Protein AF-A0A966W2H1-F1 (afdb_monomer)

Foldseek 3Di:
DDDQPDLEAEADDEAEDAQPDDFDKDWDWDPQDLLGTYIYIYYYAYVVGDDDDDDDDDPDCVSSVQSVVCSVCVVVVRDDPDGRDDDDDDDDDCPDDDDDDDPVVVCVVCVVLVQVVCCCPVPVVVCCVVVVVVVCVVCVVVVNQQVDKDKFFDDFDFQLDQDPSRGTDGARAATDIDIGGLQWDDPDDDFDAPPRRNHTPDDDQDPLQVQCQRCVSNVHRQQDWDQDPVRDIDGNGDDYHHDPNTHD

Sequence (248 aa):
QAVPPSVVGIEGAVGTTAEDKVENVQLEMLPLRDGKLTAKVGGGIPMGGLPLTIWRRAADPSWLAGHALADVCRQFGIEVHGKVRRGHPVPLDLLAFHRSEPLGKLLHALGKHSDNFNALKSRNLPTLDAGLAGLFAALAAKGLLETTCVFVTGEFGRTPKVNARGGRDHYPRAMFCLLGGGGVQGGQVVGESDAKGEGPKDKAITPDDVAATFYRALGIDSRKEYQTRTGRPIMIVRNGTPLKELVA

pLDDT: mean 85.58, std 10.94, range [31.08, 97.5]

Secondary structure (DSSP, 8-state):
-PPP--SEEEEE-PEEE-TTSPP--EEEEEEEETTEEEEEEE-EEETTPPPP------S-HHHHHHHHHHHHHHHTT----S----------------PPPPHHHHHHHHHHHT-HHHHIIIIIHHHHHHHHHHHHHHHHHTT-GGG--EEE--S-EE-SSPPTTSS--EETTS---EEEBTTB--S-----B-TTSSSBSSSPPPHHHHHHHHHHHTT--TT-EE--TTS--EESSSS----TTT--

Radius of gyration: 25.65 Å; Cα contacts (8 Å, |Δi|>4): 316; chains: 1; bounding box: 57×46×78 Å

Solvent-accessible surface area (backbone atoms only — not comparable to full-atom values): 15250 Å² total; per-residue (Å²): 130,85,77,71,94,57,66,50,45,76,44,79,54,69,45,80,38,60,64,93,50,76,72,52,69,42,79,45,75,49,78,72,52,90,64,42,40,32,38,38,36,29,48,27,40,21,58,92,54,78,89,84,84,85,87,76,84,63,94,59,58,70,39,48,53,50,48,42,50,54,52,51,36,46,76,72,72,41,86,78,86,78,80,79,72,93,81,75,97,66,98,70,86,85,87,78,86,83,80,77,80,58,65,82,62,48,50,56,60,41,66,76,61,60,45,52,67,56,49,38,67,78,47,51,47,58,50,49,54,53,50,51,52,48,50,54,52,51,28,51,78,68,69,40,27,64,77,38,68,48,77,49,72,74,94,61,19,53,42,70,59,70,46,99,77,68,45,56,51,89,24,82,62,34,71,77,70,48,70,31,36,15,64,36,58,59,98,73,81,85,81,56,56,31,99,72,46,68,28,49,59,66,85,70,83,47,73,37,20,53,48,21,32,53,29,49,50,70,75,41,71,32,76,47,68,42,83,41,97,84,74,56,71,44,55,75,32,86,87,40,55,57,48,69,85,37,45,132

Structure (mmCIF, N/CA/C/O backbone):
data_AF-A0A966W2H1-F1
#
_entry.id   AF-A0A966W2H1-F1
#
loop_
_atom_site.group_PDB
_atom_site.id
_atom_site.type_symbol
_atom_site.label_atom_id
_atom_site.label_alt_id
_atom_site.label_comp_id
_atom_site.label_asym_id
_atom_site.label_entity_id
_atom_site.label_seq_id
_atom_site.pdbx_PDB_ins_code
_atom_site.Cartn_x
_atom_site.Cartn_y
_atom_site.Cartn_z
_atom_site.occupancy
_atom_site.B_iso_or_equiv
_atom_site.auth_seq_id
_atom_site.auth_comp_id
_atom_site.auth_asym_id
_atom_site.auth_atom_id
_atom_site.pdbx_PDB_model_num
ATOM 1 N N . GLN A 1 1 ? 25.815 0.812 -32.375 1.00 32.78 1 GLN A N 1
ATOM 2 C CA . GLN A 1 1 ? 25.195 -0.515 -32.165 1.00 32.78 1 GLN A CA 1
ATOM 3 C C . GLN A 1 1 ? 23.689 -0.327 -32.153 1.00 32.78 1 GLN A C 1
ATOM 5 O O . GLN A 1 1 ? 23.238 0.646 -31.561 1.00 32.78 1 GLN A O 1
ATOM 10 N N . ALA A 1 2 ? 22.932 -1.179 -32.847 1.00 31.08 2 ALA A N 1
ATOM 11 C CA . ALA A 1 2 ? 21.474 -1.124 -32.804 1.00 31.08 2 ALA A CA 1
ATOM 12 C C . ALA A 1 2 ? 21.007 -1.376 -31.363 1.00 31.08 2 ALA A C 1
ATOM 14 O O . ALA A 1 2 ? 21.438 -2.345 -30.737 1.00 31.08 2 ALA A O 1
ATOM 15 N N . VAL A 1 3 ? 20.181 -0.476 -30.830 1.00 34.84 3 VAL A N 1
ATOM 16 C CA . VAL A 1 3 ? 19.545 -0.655 -29.521 1.00 34.84 3 VAL A CA 1
ATOM 17 C C . VAL A 1 3 ? 18.677 -1.917 -29.619 1.00 34.84 3 VAL A C 1
ATOM 19 O O . VAL A 1 3 ? 17.880 -2.001 -30.558 1.00 34.84 3 VAL A O 1
ATOM 22 N N . PRO A 1 4 ? 18.835 -2.916 -28.729 1.00 40.25 4 PRO A N 1
ATOM 23 C CA . PRO A 1 4 ? 17.975 -4.094 -28.740 1.00 40.25 4 PRO A CA 1
ATOM 24 C C . PRO A 1 4 ? 16.505 -3.659 -28.658 1.00 40.25 4 PRO A C 1
ATOM 26 O O . PRO A 1 4 ? 16.232 -2.642 -28.014 1.00 40.25 4 PRO A O 1
ATOM 29 N N . PRO A 1 5 ? 15.554 -4.400 -29.256 1.00 48.19 5 PRO A N 1
ATOM 30 C CA . PRO A 1 5 ? 14.136 -4.110 -29.090 1.00 48.19 5 PRO A CA 1
ATOM 31 C C . PRO A 1 5 ? 13.818 -4.039 -27.593 1.00 48.19 5 PRO A C 1
ATOM 33 O O . PRO A 1 5 ? 13.924 -5.032 -26.872 1.00 48.19 5 PRO A O 1
ATOM 36 N N . SER A 1 6 ? 13.538 -2.832 -27.106 1.00 59.88 6 SER A N 1
ATOM 37 C CA . SER A 1 6 ? 13.293 -2.581 -25.698 1.00 59.88 6 SER A CA 1
ATOM 38 C C . SER A 1 6 ? 11.796 -2.628 -25.436 1.00 59.88 6 SER A C 1
ATOM 40 O O . SER A 1 6 ? 10.998 -1.967 -26.103 1.00 59.88 6 SER A O 1
ATOM 42 N N . VAL A 1 7 ? 11.421 -3.345 -24.376 1.00 67.50 7 VAL A N 1
ATOM 43 C CA . VAL A 1 7 ? 10.038 -3.410 -23.870 1.00 67.50 7 VAL A CA 1
ATOM 44 C C . VAL A 1 7 ? 9.519 -2.019 -23.442 1.00 67.50 7 VAL A C 1
ATOM 46 O O . VAL A 1 7 ? 8.325 -1.814 -23.230 1.00 67.50 7 VAL A O 1
ATOM 49 N N . VAL A 1 8 ? 10.427 -1.044 -23.338 1.00 76.25 8 VAL A N 1
ATOM 50 C CA . VAL A 1 8 ? 10.165 0.367 -23.057 1.00 76.25 8 VAL A CA 1
ATOM 51 C C . VAL A 1 8 ? 10.549 1.198 -24.282 1.00 76.25 8 VAL A C 1
ATOM 53 O O . VAL A 1 8 ? 11.696 1.153 -24.714 1.00 76.25 8 VAL A O 1
ATOM 56 N N . GLY A 1 9 ? 9.617 1.963 -24.850 1.00 79.00 9 GLY A N 1
ATOM 57 C CA . GLY A 1 9 ? 9.935 2.983 -25.849 1.00 79.00 9 GLY A CA 1
ATOM 58 C C . GLY A 1 9 ? 10.765 4.108 -25.234 1.00 79.00 9 GLY A C 1
ATOM 59 O O . GLY A 1 9 ? 10.552 4.464 -24.078 1.00 79.00 9 GLY A O 1
ATOM 60 N N . ILE A 1 10 ? 11.700 4.673 -25.991 1.00 84.69 10 ILE A N 1
ATOM 61 C CA . ILE A 1 10 ? 12.512 5.809 -25.544 1.00 84.69 10 ILE A CA 1
ATOM 62 C C . ILE A 1 10 ? 12.176 7.012 -26.423 1.00 84.69 10 ILE A C 1
ATOM 64 O O . ILE A 1 10 ? 12.242 6.917 -27.647 1.00 84.69 10 ILE A O 1
ATOM 68 N N . GLU A 1 11 ? 11.815 8.127 -25.795 1.00 88.94 11 GLU A N 1
ATOM 69 C CA . GLU A 1 11 ? 11.633 9.425 -26.446 1.00 88.94 11 GLU A CA 1
ATOM 70 C C . GLU A 1 11 ? 12.721 10.392 -25.972 1.00 88.94 11 GLU A C 1
ATOM 72 O O . GLU A 1 11 ? 12.899 10.593 -24.773 1.00 88.94 11 GLU A O 1
ATOM 77 N N . GLY A 1 12 ? 13.437 11.020 -26.903 1.00 90.56 12 GLY A N 1
ATOM 78 C CA . GLY A 1 12 ? 14.559 11.906 -26.584 1.00 90.56 12 GLY A CA 1
ATOM 79 C C . GLY A 1 12 ? 15.894 11.171 -26.450 1.00 90.56 12 GLY A C 1
ATOM 80 O O . GLY A 1 12 ? 16.038 10.023 -26.870 1.00 90.56 12 GLY A O 1
ATOM 81 N N . ALA A 1 13 ? 16.895 11.866 -25.914 1.00 90.00 13 ALA A N 1
ATOM 82 C CA . ALA A 1 13 ? 18.253 11.355 -25.782 1.00 90.00 13 ALA A CA 1
ATOM 83 C C . ALA A 1 13 ? 18.975 12.015 -24.603 1.00 90.00 13 ALA A C 1
ATOM 85 O O . ALA A 1 13 ? 18.714 13.170 -24.269 1.00 90.00 13 ALA A O 1
ATOM 86 N N . VAL A 1 14 ? 19.915 11.280 -24.012 1.00 88.88 14 VAL A N 1
ATOM 87 C CA . VAL A 1 14 ? 20.884 11.814 -23.051 1.00 88.88 14 VAL A CA 1
ATOM 88 C C . VAL A 1 14 ? 22.202 12.018 -23.788 1.00 88.88 14 VAL A C 1
ATOM 90 O O . VAL A 1 14 ? 22.710 11.084 -24.407 1.00 88.88 14 VAL A O 1
ATOM 93 N N . GLY A 1 15 ? 22.726 13.241 -23.757 1.00 89.94 15 GLY A N 1
ATOM 94 C CA . GLY A 1 15 ? 23.985 13.590 -24.414 1.00 89.94 15 GLY A CA 1
ATOM 95 C C . GLY A 1 15 ? 25.204 13.414 -23.510 1.00 89.94 15 GLY A C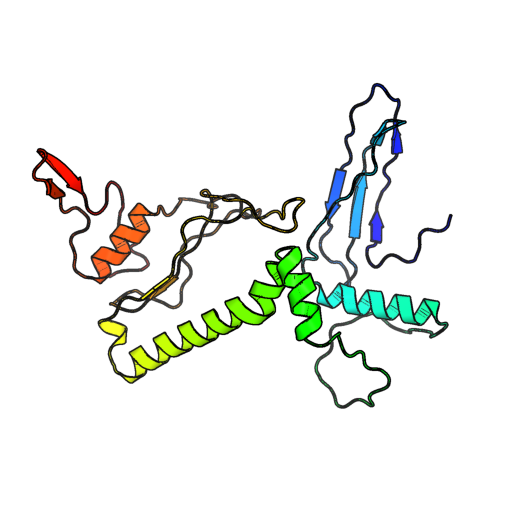 1
ATOM 96 O O . GLY A 1 15 ? 25.088 13.334 -22.289 1.00 89.94 15 GLY A O 1
ATOM 97 N N . THR A 1 16 ? 26.393 13.415 -24.106 1.00 91.94 16 THR A N 1
ATOM 98 C CA . THR A 1 16 ? 27.646 13.572 -23.358 1.00 91.94 16 THR A CA 1
ATOM 99 C C . THR A 1 16 ? 27.990 15.057 -23.258 1.00 91.94 16 THR A C 1
ATOM 101 O O . THR A 1 16 ? 27.961 15.761 -24.267 1.00 91.94 16 THR A O 1
ATOM 104 N N . THR A 1 17 ? 28.303 15.548 -22.060 1.00 91.88 17 THR A N 1
ATOM 105 C CA . THR A 1 17 ? 28.699 16.947 -21.814 1.00 91.88 17 THR A CA 1
ATOM 106 C C . THR A 1 17 ? 30.175 17.057 -21.439 1.00 91.88 17 THR A C 1
ATOM 108 O O . THR A 1 17 ? 30.829 16.054 -21.159 1.00 91.88 17 THR A O 1
ATOM 111 N N . ALA A 1 18 ? 30.708 18.282 -21.419 1.00 90.81 18 ALA A N 1
ATOM 112 C CA . A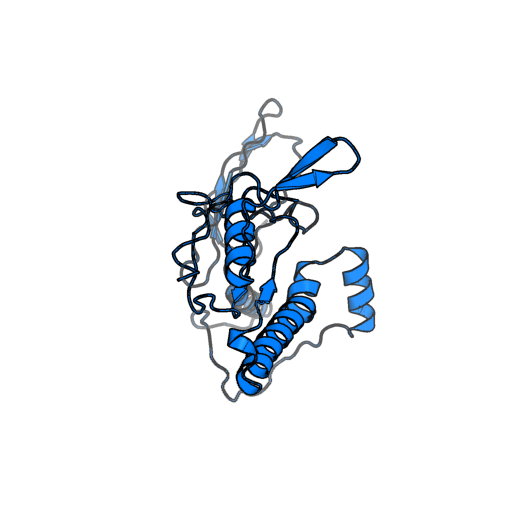LA A 1 18 ? 32.063 18.544 -20.939 1.00 90.81 18 ALA A CA 1
ATOM 113 C C . ALA A 1 18 ? 32.243 18.100 -19.473 1.00 90.81 18 ALA A C 1
ATOM 115 O O . ALA A 1 18 ? 31.275 18.044 -18.712 1.00 90.81 18 ALA A O 1
ATOM 116 N N . GLU A 1 19 ? 33.477 17.754 -19.107 1.00 89.12 19 GLU A N 1
ATOM 117 C CA . GLU A 1 19 ? 33.847 17.169 -17.808 1.00 89.12 19 GLU A CA 1
ATOM 118 C C . GLU A 1 19 ? 33.567 18.105 -16.617 1.00 89.12 19 GLU A C 1
ATOM 120 O O . GLU A 1 19 ? 33.258 17.645 -15.524 1.00 89.12 19 GLU A O 1
ATOM 125 N N . ASP A 1 20 ? 33.587 19.422 -16.840 1.00 89.69 20 ASP A N 1
ATOM 126 C CA . ASP A 1 20 ? 33.292 20.459 -15.842 1.00 89.69 20 ASP A CA 1
ATOM 127 C C . ASP A 1 20 ? 31.786 20.663 -15.583 1.00 89.69 20 ASP A C 1
ATOM 129 O O . ASP A 1 20 ? 31.396 21.421 -14.690 1.00 89.69 20 ASP A O 1
ATOM 133 N N . LYS A 1 21 ? 30.914 20.023 -16.373 1.00 88.88 21 LYS A N 1
ATOM 134 C CA . LYS A 1 21 ? 29.459 20.127 -16.214 1.00 88.88 21 LYS A CA 1
ATOM 135 C C . LYS A 1 21 ? 28.947 19.151 -15.163 1.00 88.88 21 LYS A C 1
ATOM 137 O O . LYS A 1 21 ? 29.519 18.098 -14.920 1.00 88.88 21 LYS A O 1
ATOM 142 N N . VAL A 1 22 ? 27.823 19.507 -14.549 1.00 86.00 22 VAL A N 1
ATOM 143 C CA . VAL A 1 22 ? 27.121 18.639 -13.597 1.00 86.00 22 VAL A CA 1
ATOM 144 C C . VAL A 1 22 ? 26.154 17.734 -14.357 1.00 86.00 22 VAL A C 1
ATOM 146 O O . VAL A 1 22 ? 25.488 18.183 -15.291 1.00 86.00 22 VAL A O 1
ATOM 149 N N . GLU A 1 23 ? 26.060 16.473 -13.934 1.00 88.12 23 GLU A N 1
ATOM 150 C CA . GLU A 1 23 ? 25.035 15.537 -14.405 1.00 88.12 23 GLU A CA 1
ATOM 151 C C . GLU A 1 23 ? 23.630 16.122 -14.193 1.00 88.12 23 GLU A C 1
ATOM 153 O O . GLU A 1 23 ? 23.279 16.551 -13.093 1.00 88.12 23 GLU A O 1
ATOM 158 N N . ASN A 1 24 ? 22.815 16.139 -15.248 1.00 89.25 24 ASN A N 1
ATOM 159 C CA . ASN A 1 24 ? 21.453 16.673 -15.188 1.00 89.25 24 ASN A CA 1
ATOM 160 C C . ASN A 1 24 ? 20.440 15.806 -15.946 1.00 89.25 24 ASN A C 1
ATOM 162 O O . ASN A 1 24 ? 19.512 16.323 -16.574 1.00 89.25 24 ASN A O 1
ATOM 166 N N . VAL A 1 25 ? 20.619 14.485 -15.896 1.00 88.50 25 VAL A N 1
ATOM 167 C CA . VAL A 1 25 ? 19.740 13.546 -16.594 1.00 88.50 25 VAL A CA 1
ATOM 168 C C . VAL A 1 25 ? 18.313 13.660 -16.068 1.00 88.50 25 VAL A C 1
ATOM 170 O O . VAL A 1 25 ? 18.039 13.550 -14.872 1.00 88.50 25 VAL A O 1
ATOM 173 N N . GLN A 1 26 ? 17.379 13.839 -16.993 1.00 86.69 26 GLN A N 1
ATOM 174 C CA . GLN A 1 26 ? 15.951 13.837 -16.720 1.00 86.69 26 GLN A CA 1
ATOM 175 C C . GLN A 1 26 ? 15.333 12.569 -17.290 1.00 86.69 26 GLN A C 1
ATOM 177 O O . GLN A 1 26 ? 15.593 12.194 -18.433 1.00 86.69 26 GLN A O 1
ATOM 182 N N . LEU A 1 27 ? 14.497 11.919 -16.482 1.00 85.31 27 LEU A N 1
ATOM 183 C CA . LEU A 1 27 ? 13.707 10.768 -16.892 1.00 85.31 27 LEU A CA 1
ATOM 184 C C . LEU A 1 27 ? 12.271 10.942 -16.410 1.00 85.31 27 LEU A C 1
ATOM 186 O O . LEU A 1 27 ? 12.001 10.986 -15.207 1.00 85.31 27 LEU A O 1
ATOM 190 N N . GLU A 1 28 ? 11.359 10.986 -17.368 1.00 84.56 28 GLU A N 1
ATOM 191 C CA . GLU A 1 28 ? 9.921 11.015 -17.157 1.00 84.56 28 GLU A CA 1
ATOM 192 C C . GLU A 1 28 ? 9.316 9.746 -17.759 1.00 84.56 28 GLU A C 1
ATOM 194 O O . GLU A 1 28 ? 9.521 9.434 -18.930 1.00 84.56 28 GLU A O 1
ATOM 199 N N . MET A 1 29 ? 8.566 8.988 -16.960 1.00 79.00 29 MET A N 1
ATOM 200 C CA . MET A 1 29 ? 7.793 7.868 -17.489 1.00 79.00 29 MET A CA 1
ATOM 201 C C . MET A 1 29 ? 6.457 8.410 -17.974 1.00 79.00 29 MET A C 1
ATOM 203 O O . MET A 1 29 ? 5.668 8.902 -17.168 1.00 79.00 29 MET A O 1
ATOM 207 N N . LEU A 1 30 ? 6.202 8.310 -19.275 1.00 78.44 30 LEU A N 1
ATOM 208 C CA . LEU A 1 30 ? 4.925 8.722 -19.832 1.00 78.44 30 LEU A CA 1
ATOM 209 C C . LEU A 1 30 ? 3.828 7.730 -19.419 1.00 78.44 30 LEU A C 1
ATOM 211 O O . LEU A 1 30 ? 4.106 6.535 -19.241 1.00 78.44 30 LEU A O 1
ATOM 215 N N . PRO A 1 31 ? 2.572 8.197 -19.284 1.00 70.81 31 PRO A N 1
ATOM 216 C CA . PRO A 1 31 ? 1.433 7.313 -19.103 1.00 70.81 31 PRO A CA 1
ATOM 217 C C . PRO A 1 31 ? 1.414 6.224 -20.172 1.00 70.81 31 PRO A C 1
ATOM 219 O O . PRO A 1 31 ? 1.782 6.460 -21.324 1.00 70.81 31 PRO A O 1
ATOM 222 N N . LEU A 1 32 ? 0.963 5.034 -19.784 1.00 69.25 32 LEU A N 1
ATOM 223 C CA . LEU A 1 32 ? 0.888 3.899 -20.690 1.00 69.25 32 LEU A CA 1
ATOM 224 C C . LEU A 1 32 ? -0.020 4.239 -21.883 1.00 69.25 32 LEU A C 1
ATOM 226 O O . LEU A 1 32 ? -1.194 4.556 -21.692 1.00 69.25 32 LEU A O 1
ATOM 230 N N . ARG A 1 33 ? 0.513 4.156 -23.105 1.00 67.94 33 ARG A N 1
ATOM 231 C CA . ARG A 1 33 ? -0.243 4.351 -24.353 1.00 67.94 33 ARG A CA 1
ATOM 232 C C . ARG A 1 33 ? -0.186 3.063 -25.157 1.00 67.94 33 ARG A C 1
ATOM 234 O O . ARG A 1 33 ? 0.898 2.544 -25.408 1.00 67.94 33 ARG A O 1
ATOM 241 N N . ASP A 1 34 ? -1.350 2.517 -25.498 1.00 66.06 34 ASP A N 1
ATOM 242 C CA . ASP A 1 34 ? -1.481 1.257 -26.244 1.00 66.06 34 ASP A CA 1
ATOM 243 C C . ASP A 1 34 ? -0.665 0.084 -25.662 1.00 66.06 34 ASP A C 1
ATOM 245 O O . ASP A 1 34 ? -0.124 -0.741 -26.395 1.00 66.06 34 ASP A O 1
ATOM 249 N N . GLY A 1 35 ? -0.539 0.018 -24.332 1.00 65.19 35 GLY A N 1
ATOM 250 C CA . GLY A 1 35 ? 0.194 -1.054 -23.649 1.00 65.19 35 GLY A CA 1
ATOM 251 C C . GLY A 1 35 ? 1.716 -0.898 -23.625 1.00 65.19 35 GLY A C 1
ATOM 252 O O . GLY A 1 35 ? 2.382 -1.615 -22.879 1.00 65.19 35 GLY A O 1
ATOM 253 N N . LYS A 1 36 ? 2.281 0.067 -24.360 1.00 71.50 36 LYS A N 1
ATOM 254 C CA . LYS A 1 36 ? 3.726 0.305 -24.406 1.00 71.50 36 LYS A CA 1
ATOM 255 C C . LYS A 1 36 ? 4.138 1.316 -23.338 1.00 71.50 36 LYS A C 1
ATOM 257 O O . LYS A 1 36 ? 3.583 2.412 -23.246 1.00 71.50 36 LYS A O 1
ATOM 262 N N . LEU A 1 37 ? 5.119 0.942 -22.517 1.00 76.31 37 LEU A N 1
ATOM 263 C CA . LEU A 1 37 ? 5.744 1.854 -21.562 1.00 76.31 37 LEU A CA 1
ATOM 264 C C . LEU A 1 37 ? 6.705 2.766 -22.327 1.00 76.31 37 LEU A C 1
ATOM 266 O O . LEU A 1 37 ? 7.541 2.248 -23.060 1.00 76.31 37 LEU A O 1
ATOM 270 N N . THR A 1 38 ? 6.625 4.084 -22.150 1.00 81.25 38 THR A N 1
ATOM 271 C CA . THR A 1 38 ? 7.555 5.024 -22.796 1.00 81.25 38 THR A CA 1
ATOM 272 C C . THR A 1 38 ? 8.289 5.848 -21.747 1.00 81.25 38 THR A C 1
ATOM 274 O O . THR A 1 38 ? 7.667 6.425 -20.856 1.00 81.25 38 THR A O 1
ATOM 277 N N . ALA A 1 39 ? 9.614 5.894 -21.846 1.00 84.94 39 ALA A N 1
ATOM 278 C CA . ALA A 1 39 ? 10.473 6.761 -21.056 1.00 84.94 39 ALA A CA 1
ATOM 279 C C . ALA A 1 39 ? 10.907 7.950 -21.916 1.00 84.94 39 ALA A C 1
ATOM 281 O O . ALA A 1 39 ? 11.568 7.774 -22.939 1.00 84.94 39 ALA A O 1
ATOM 282 N N . LYS A 1 40 ? 10.554 9.160 -21.490 1.00 89.00 40 LYS A N 1
ATOM 283 C CA . LYS A 1 40 ? 11.090 10.394 -22.047 1.00 89.00 40 LYS A CA 1
ATOM 284 C C . LYS A 1 40 ? 12.373 10.745 -21.304 1.00 89.00 40 LYS A C 1
ATOM 286 O O . LYS A 1 40 ? 12.362 10.881 -20.079 1.00 89.00 40 LYS A O 1
ATOM 291 N N . VAL A 1 41 ? 13.473 10.858 -22.037 1.00 91.19 41 VAL A N 1
ATOM 292 C CA . VAL A 1 41 ? 14.811 11.090 -21.490 1.00 91.19 41 VAL A CA 1
ATOM 293 C C . VAL A 1 41 ? 15.428 12.363 -22.059 1.00 91.19 41 VAL A C 1
ATOM 295 O O . VAL A 1 41 ? 15.200 12.723 -23.215 1.00 91.19 41 VAL A O 1
ATOM 298 N N . GLY A 1 42 ? 16.209 13.051 -21.234 1.00 92.00 42 GLY A N 1
ATOM 299 C CA . GLY A 1 42 ? 16.891 14.289 -21.596 1.00 92.00 42 GLY A CA 1
ATOM 300 C C . GLY A 1 42 ? 18.063 14.596 -20.669 1.00 92.00 42 GLY A C 1
ATOM 301 O O . GLY A 1 42 ? 18.308 13.876 -19.702 1.00 92.00 42 GLY A O 1
ATOM 302 N N . GLY A 1 43 ? 18.766 15.692 -20.948 1.00 92.06 43 GLY A N 1
ATOM 303 C CA . GLY A 1 43 ? 19.928 16.129 -20.171 1.00 92.06 43 GLY A CA 1
ATOM 304 C C . GLY A 1 43 ? 21.241 15.534 -20.674 1.00 92.06 43 GLY A C 1
ATOM 305 O O . GLY A 1 43 ? 21.341 15.080 -21.818 1.00 92.06 43 GLY A O 1
ATOM 306 N N . GLY A 1 44 ? 22.262 15.569 -19.823 1.00 91.06 44 GLY A N 1
ATOM 307 C CA . GLY A 1 44 ? 23.615 15.178 -20.172 1.00 91.06 44 GLY A CA 1
ATOM 308 C C . GLY A 1 44 ? 24.393 14.528 -19.035 1.00 91.06 44 GLY A C 1
ATOM 309 O O . GLY A 1 44 ? 24.157 14.794 -17.854 1.00 91.06 44 GLY A O 1
ATOM 310 N N . ILE A 1 45 ? 25.321 13.659 -19.431 1.00 91.12 45 ILE A N 1
ATOM 311 C CA . ILE A 1 45 ? 26.293 13.000 -18.559 1.00 91.12 45 ILE A CA 1
ATOM 312 C C . ILE A 1 45 ? 27.684 13.544 -18.924 1.00 91.12 45 ILE A C 1
ATOM 314 O O . ILE A 1 45 ? 28.065 13.466 -20.096 1.00 91.12 45 ILE A O 1
ATOM 318 N N . PRO A 1 46 ? 28.453 14.092 -17.971 1.00 91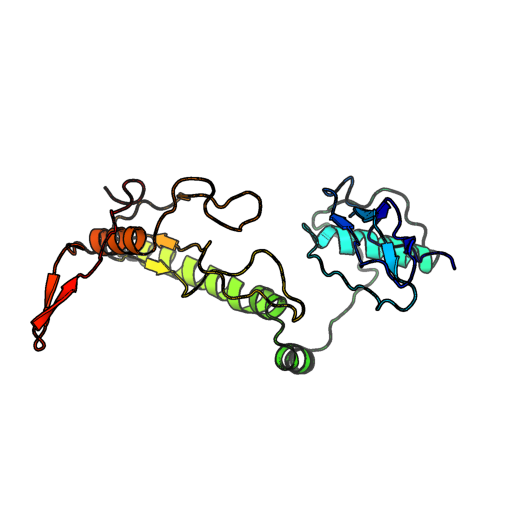.62 46 PRO A N 1
ATOM 319 C CA . PRO A 1 46 ? 29.814 14.568 -18.219 1.00 91.62 46 PRO A CA 1
ATOM 320 C C . PRO A 1 46 ? 30.730 13.457 -18.739 1.00 91.62 46 PRO A C 1
ATOM 322 O O . PRO A 1 46 ? 30.568 12.292 -18.368 1.00 91.62 46 PRO A O 1
ATOM 325 N N . MET A 1 47 ? 31.713 13.796 -19.578 1.00 90.81 47 MET A N 1
ATOM 326 C CA . MET A 1 47 ? 32.779 12.850 -19.927 1.00 90.81 47 MET A CA 1
ATOM 327 C C . MET A 1 47 ? 33.457 12.327 -18.654 1.00 90.81 47 MET A C 1
ATOM 329 O O . MET A 1 47 ? 33.760 13.102 -17.756 1.00 90.81 47 MET A O 1
ATOM 333 N N . GLY A 1 48 ? 33.656 11.009 -18.565 1.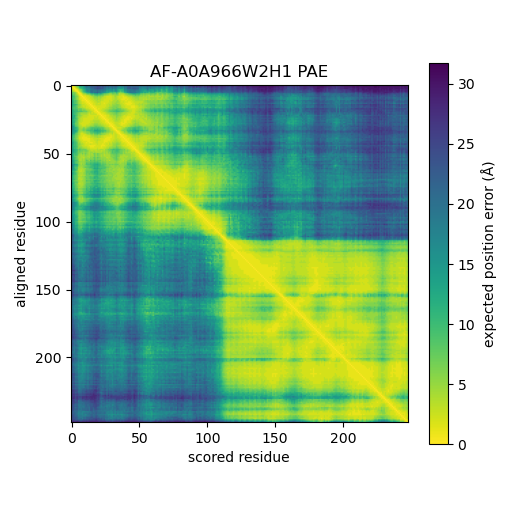00 85.81 48 GLY A N 1
ATOM 334 C CA . GLY A 1 48 ? 34.155 10.355 -17.346 1.00 85.81 48 GLY A CA 1
ATOM 335 C C . GLY A 1 48 ? 33.089 10.100 -16.268 1.00 85.81 48 GLY A C 1
ATOM 336 O O . GLY A 1 48 ? 33.389 9.471 -15.255 1.00 85.81 48 GLY A O 1
ATOM 337 N N . GLY A 1 49 ? 31.842 10.533 -16.485 1.00 80.38 49 GLY A N 1
ATOM 338 C CA . GLY A 1 49 ? 30.714 10.279 -15.593 1.00 80.38 49 GLY A CA 1
ATOM 339 C C . GLY A 1 49 ? 30.353 8.794 -15.486 1.00 80.38 49 GLY A C 1
ATOM 340 O O . GLY A 1 49 ? 30.518 8.013 -16.427 1.00 80.38 49 GLY A O 1
ATOM 341 N N . LEU A 1 50 ? 29.838 8.396 -14.322 1.00 78.50 50 LEU A N 1
ATOM 342 C CA . LEU A 1 50 ? 29.413 7.019 -14.077 1.00 78.50 50 LEU A CA 1
ATOM 343 C C . LEU A 1 50 ? 28.100 6.692 -14.812 1.00 78.50 50 LEU A C 1
ATOM 345 O O . LEU A 1 50 ? 27.245 7.567 -14.969 1.00 78.50 50 LEU A O 1
ATOM 349 N N . PRO A 1 51 ? 27.883 5.424 -15.210 1.00 71.25 51 PRO A N 1
ATOM 350 C CA . PRO A 1 51 ? 26.602 4.983 -15.748 1.00 71.25 51 PRO A CA 1
ATOM 351 C C . PRO A 1 51 ? 25.462 5.213 -14.751 1.00 71.25 51 PRO A C 1
ATOM 353 O O . PRO A 1 51 ? 25.478 4.695 -13.631 1.00 71.25 51 PRO A O 1
ATOM 356 N N . LEU A 1 52 ? 24.432 5.945 -15.174 1.00 72.62 52 LEU A N 1
ATOM 357 C CA . LEU A 1 52 ? 23.242 6.171 -14.363 1.00 72.62 52 LEU A CA 1
ATOM 358 C C . LEU A 1 52 ? 22.260 5.004 -14.523 1.00 72.62 52 LEU A C 1
ATOM 360 O O . LEU A 1 52 ? 21.769 4.734 -15.617 1.00 72.62 52 LEU A O 1
ATOM 364 N N . THR A 1 53 ? 21.930 4.333 -13.417 1.00 75.00 53 THR A N 1
ATOM 365 C CA . THR A 1 53 ? 20.884 3.298 -13.393 1.00 75.00 53 THR A CA 1
ATOM 366 C C . THR A 1 53 ? 19.644 3.827 -12.686 1.00 75.00 53 THR A C 1
ATOM 368 O O . THR A 1 53 ? 19.682 4.139 -11.495 1.00 75.00 53 THR A O 1
ATOM 371 N N . ILE A 1 54 ? 18.520 3.894 -13.400 1.00 68.44 54 ILE A N 1
ATOM 372 C CA . ILE A 1 54 ? 17.243 4.343 -12.840 1.00 68.44 54 ILE A CA 1
ATOM 373 C C . ILE A 1 54 ? 16.262 3.176 -12.787 1.00 68.44 54 ILE A C 1
ATOM 375 O O . ILE A 1 54 ? 15.872 2.625 -13.812 1.00 68.44 54 ILE A O 1
ATOM 379 N N . TRP A 1 55 ? 15.794 2.860 -11.579 1.00 68.75 55 TRP A N 1
ATOM 380 C CA . TRP A 1 55 ? 14.733 1.880 -11.362 1.00 68.75 55 TRP A CA 1
ATOM 381 C C . TRP A 1 55 ? 13.373 2.573 -11.227 1.00 68.75 55 TRP A C 1
ATOM 383 O O . TRP A 1 55 ? 13.193 3.520 -10.445 1.00 68.75 55 TRP A O 1
ATOM 393 N N . ARG A 1 56 ? 12.386 2.090 -11.984 1.00 68.25 56 ARG A N 1
ATOM 394 C CA . ARG A 1 56 ? 10.980 2.489 -11.865 1.00 68.25 56 ARG A CA 1
ATOM 395 C C . ARG A 1 56 ? 10.093 1.257 -11.910 1.00 68.25 56 ARG A C 1
ATOM 397 O O . ARG A 1 56 ? 10.267 0.383 -12.753 1.00 68.25 56 ARG A O 1
ATOM 404 N N . ARG A 1 57 ? 9.121 1.203 -10.997 1.00 67.94 57 ARG A N 1
ATOM 405 C CA . ARG A 1 57 ? 8.064 0.194 -11.054 1.00 67.94 57 ARG A CA 1
ATOM 406 C C . ARG A 1 57 ? 7.172 0.522 -12.249 1.00 67.94 57 ARG A C 1
ATOM 408 O O . ARG A 1 57 ? 6.678 1.642 -12.343 1.00 67.94 57 ARG A O 1
ATOM 415 N N . ALA A 1 58 ? 6.946 -0.448 -13.129 1.00 69.00 58 ALA A N 1
ATOM 416 C CA . ALA A 1 58 ? 5.908 -0.323 -14.144 1.00 69.00 58 ALA A CA 1
ATOM 417 C C . ALA A 1 58 ? 4.547 -0.159 -13.450 1.00 69.00 58 ALA A C 1
ATOM 419 O O . ALA A 1 58 ? 4.232 -0.930 -12.540 1.00 69.00 58 ALA A O 1
ATOM 420 N N . ALA A 1 59 ? 3.754 0.829 -13.875 1.00 65.75 59 ALA A N 1
ATOM 421 C CA . ALA A 1 59 ? 2.414 1.058 -13.330 1.00 65.75 59 ALA A CA 1
ATOM 422 C C . ALA A 1 59 ? 1.555 -0.213 -13.422 1.00 65.75 59 ALA A C 1
ATOM 424 O O . ALA A 1 59 ? 0.859 -0.562 -12.472 1.00 65.75 59 ALA A O 1
ATOM 425 N N . ASP A 1 60 ? 1.704 -0.955 -14.523 1.00 71.06 60 ASP A N 1
ATOM 426 C CA . ASP A 1 60 ? 1.131 -2.282 -14.681 1.00 71.06 60 ASP A CA 1
ATOM 427 C C . ASP A 1 60 ? 2.126 -3.254 -15.354 1.00 71.06 60 ASP A C 1
ATOM 429 O O . ASP A 1 60 ? 2.333 -3.198 -16.570 1.00 71.06 60 ASP A O 1
ATOM 433 N N . PRO A 1 61 ? 2.751 -4.159 -14.578 1.00 73.69 61 PRO A N 1
ATOM 434 C CA . PRO A 1 61 ? 3.726 -5.119 -15.094 1.00 73.69 61 PRO A CA 1
ATOM 435 C C . PRO A 1 61 ? 3.161 -6.168 -16.065 1.00 73.69 61 PRO A C 1
ATOM 437 O O . PRO A 1 61 ? 3.944 -6.823 -16.748 1.00 73.69 61 PRO A O 1
ATOM 440 N N . SER A 1 62 ? 1.837 -6.363 -16.144 1.00 74.50 62 SER A N 1
ATOM 441 C CA . SER A 1 62 ? 1.249 -7.374 -17.042 1.00 74.50 62 SER A CA 1
ATOM 442 C C . SER A 1 62 ? 1.485 -7.043 -18.517 1.00 74.50 62 SER A C 1
ATOM 444 O O . SER A 1 62 ? 1.750 -7.933 -19.325 1.00 74.50 62 SER A O 1
ATOM 446 N N . TRP A 1 63 ? 1.481 -5.752 -18.857 1.00 77.88 63 TRP A N 1
ATOM 447 C CA . TRP A 1 63 ? 1.808 -5.277 -20.198 1.00 77.88 63 TRP A CA 1
ATOM 448 C C . TRP A 1 63 ? 3.264 -5.546 -20.567 1.00 77.88 63 TRP A C 1
ATOM 450 O O . TRP A 1 63 ? 3.542 -5.950 -21.695 1.00 77.88 63 TRP A O 1
ATOM 460 N N . LEU A 1 64 ? 4.182 -5.398 -19.603 1.00 77.50 64 LEU A N 1
ATOM 461 C CA . LEU A 1 64 ? 5.601 -5.690 -19.806 1.00 77.50 64 LEU A CA 1
ATOM 462 C C . LEU A 1 64 ? 5.797 -7.147 -20.239 1.00 77.50 64 LEU A C 1
ATOM 464 O O . LEU A 1 64 ? 6.526 -7.401 -21.189 1.00 77.50 64 LEU A O 1
ATOM 468 N N . ALA A 1 65 ? 5.111 -8.090 -19.587 1.00 80.44 65 ALA A N 1
ATOM 469 C CA . ALA A 1 65 ? 5.210 -9.508 -19.927 1.00 80.44 65 ALA A CA 1
ATOM 470 C C . ALA A 1 65 ? 4.720 -9.799 -21.356 1.00 80.44 65 ALA A C 1
ATOM 472 O O . ALA A 1 65 ? 5.391 -10.512 -22.098 1.00 80.44 65 ALA A O 1
ATOM 473 N N . GLY A 1 66 ? 3.586 -9.215 -21.763 1.00 83.88 66 GLY A N 1
ATOM 474 C CA . GLY A 1 66 ? 3.040 -9.397 -23.111 1.00 83.88 66 GLY A CA 1
ATOM 475 C C . GLY A 1 66 ? 3.937 -8.817 -24.209 1.00 83.88 66 GLY A C 1
ATOM 476 O O . GLY A 1 66 ? 4.194 -9.484 -25.210 1.00 83.88 66 GLY A O 1
ATOM 477 N N . HIS A 1 67 ? 4.456 -7.601 -24.013 1.00 82.50 67 HIS A N 1
ATOM 478 C CA . HIS A 1 67 ? 5.385 -6.980 -24.961 1.00 82.50 67 HIS A CA 1
ATOM 479 C C . HIS A 1 67 ? 6.734 -7.706 -25.014 1.00 82.50 67 HIS A C 1
ATOM 481 O O . HIS A 1 67 ? 7.226 -7.971 -26.108 1.00 82.50 67 HIS A O 1
ATOM 487 N N . ALA A 1 68 ? 7.284 -8.102 -23.861 1.00 82.44 68 ALA A N 1
ATOM 488 C CA . ALA A 1 68 ? 8.521 -8.874 -23.799 1.00 82.44 68 ALA A CA 1
ATOM 489 C C . ALA A 1 68 ? 8.387 -10.216 -24.530 1.00 82.44 68 ALA A C 1
ATOM 491 O O . ALA A 1 68 ? 9.276 -10.583 -25.292 1.00 82.44 68 ALA A O 1
ATOM 492 N N . LEU A 1 69 ? 7.266 -10.925 -24.355 1.00 85.81 69 LEU A N 1
ATOM 493 C CA . LEU A 1 69 ? 7.012 -12.177 -25.067 1.00 85.81 69 LEU A CA 1
ATOM 494 C C . LEU A 1 69 ? 6.948 -11.962 -26.584 1.00 85.81 69 LEU A C 1
ATOM 496 O O . LEU A 1 69 ? 7.568 -12.717 -27.325 1.00 85.81 69 LEU A O 1
ATOM 500 N N . ALA A 1 70 ? 6.247 -10.922 -27.046 1.00 85.81 70 ALA A N 1
ATOM 501 C CA . ALA A 1 70 ? 6.162 -10.611 -28.471 1.00 85.81 70 ALA A CA 1
ATOM 502 C C . ALA A 1 70 ? 7.541 -10.300 -29.080 1.00 85.81 70 ALA A C 1
ATOM 504 O O . ALA A 1 70 ? 7.837 -10.744 -30.188 1.00 85.81 70 ALA A O 1
ATOM 505 N N . ASP A 1 71 ? 8.392 -9.566 -28.360 1.00 83.38 71 ASP A N 1
ATOM 506 C CA . ASP A 1 71 ? 9.753 -9.262 -28.806 1.00 83.38 71 ASP A CA 1
ATOM 507 C C . ASP A 1 71 ? 10.646 -10.508 -28.819 1.00 83.38 71 ASP A C 1
ATOM 509 O O . ASP A 1 71 ? 11.374 -10.717 -29.788 1.00 83.38 71 ASP A O 1
ATOM 513 N N . VAL A 1 72 ? 10.541 -11.374 -27.805 1.00 86.31 72 VAL A N 1
ATOM 514 C CA . VAL A 1 72 ? 11.226 -12.676 -27.785 1.00 86.31 72 VAL A CA 1
ATOM 515 C C . VAL A 1 72 ? 10.788 -13.527 -28.978 1.00 86.31 72 VAL A C 1
ATOM 517 O O . VAL A 1 72 ? 11.644 -14.005 -29.713 1.00 86.31 72 VAL A O 1
ATOM 520 N N . CYS A 1 73 ? 9.486 -13.659 -29.249 1.00 88.88 73 CYS A N 1
ATOM 521 C CA . CYS A 1 73 ? 8.986 -14.384 -30.423 1.00 88.88 73 CYS A CA 1
ATOM 522 C C . CYS A 1 73 ? 9.636 -13.888 -31.725 1.00 88.88 73 CYS A C 1
ATOM 524 O O . CYS A 1 73 ? 10.155 -14.700 -32.490 1.00 88.88 73 CYS A O 1
ATOM 526 N N . ARG A 1 74 ? 9.702 -12.566 -31.937 1.00 86.88 74 ARG A N 1
ATOM 527 C CA . ARG A 1 74 ? 10.346 -11.980 -33.127 1.00 86.88 74 ARG A CA 1
ATOM 528 C C . ARG A 1 74 ? 11.842 -12.280 -33.205 1.00 86.88 74 ARG A C 1
ATOM 530 O O . ARG A 1 74 ? 12.338 -12.554 -34.293 1.00 86.88 74 ARG A O 1
ATOM 537 N N . GLN A 1 75 ? 12.561 -12.256 -32.080 1.00 86.44 75 GLN A N 1
ATOM 538 C CA . GLN A 1 75 ? 13.986 -12.619 -32.039 1.00 86.44 75 GLN A CA 1
ATOM 539 C C . GLN A 1 75 ? 14.229 -14.076 -32.453 1.00 86.44 75 GLN A C 1
ATOM 541 O O . GLN A 1 75 ? 15.267 -14.379 -33.034 1.00 86.44 75 GLN A O 1
ATOM 546 N N . PHE A 1 76 ? 13.260 -14.957 -32.202 1.00 90.56 76 PHE A N 1
ATOM 547 C CA . PHE A 1 76 ? 13.282 -16.357 -32.629 1.00 90.56 76 PHE A CA 1
ATOM 548 C C . PHE A 1 76 ? 12.629 -16.594 -34.004 1.00 90.56 76 PHE A C 1
ATOM 550 O O . PHE A 1 76 ? 12.376 -17.740 -34.368 1.00 90.56 76 PHE A O 1
ATOM 557 N N . GLY A 1 77 ? 12.356 -15.539 -34.780 1.00 92.31 77 GLY A N 1
ATOM 558 C CA . GLY A 1 77 ? 11.789 -15.651 -36.129 1.00 92.31 77 GLY A CA 1
ATOM 559 C C . GLY A 1 77 ? 10.300 -16.013 -36.172 1.00 92.31 77 GLY A C 1
ATOM 560 O O . GLY A 1 77 ? 9.791 -16.370 -37.229 1.00 92.31 77 GLY A O 1
ATOM 561 N N . ILE A 1 78 ? 9.590 -15.923 -35.045 1.00 92.69 78 ILE A N 1
ATOM 562 C CA . ILE A 1 78 ? 8.141 -16.123 -34.982 1.00 92.69 78 ILE A CA 1
ATOM 563 C C . ILE A 1 78 ? 7.462 -14.783 -35.270 1.00 92.69 78 ILE A C 1
ATOM 565 O O . ILE A 1 78 ? 7.556 -13.837 -34.479 1.00 92.69 78 ILE A O 1
ATOM 569 N N . GLU A 1 79 ? 6.752 -14.700 -36.393 1.00 91.94 79 GLU A N 1
ATOM 570 C CA . GLU A 1 79 ? 5.971 -13.513 -36.733 1.00 91.94 79 GLU A CA 1
ATOM 571 C C . GLU A 1 79 ? 4.752 -13.377 -35.813 1.00 91.94 79 GLU A C 1
ATOM 573 O O . GLU A 1 79 ? 3.908 -14.265 -35.701 1.00 91.94 79 GLU A O 1
ATOM 578 N N . VAL A 1 80 ? 4.655 -12.231 -35.137 1.00 87.69 80 VAL A N 1
ATOM 579 C CA . VAL A 1 80 ? 3.518 -11.885 -34.279 1.00 87.69 80 VAL A CA 1
ATOM 580 C C . VAL A 1 80 ? 2.689 -10.821 -34.987 1.00 87.69 80 VAL A C 1
ATOM 582 O O . VAL A 1 80 ? 3.027 -9.633 -34.948 1.00 87.69 80 VAL A O 1
ATOM 585 N N . HIS A 1 81 ? 1.600 -11.250 -35.627 1.00 84.50 81 HIS A N 1
ATOM 586 C CA . HIS A 1 81 ? 0.629 -10.350 -36.246 1.00 84.50 81 HIS A CA 1
ATOM 587 C C . HIS A 1 81 ? -0.405 -9.875 -35.216 1.00 84.50 81 HIS A C 1
ATOM 589 O O . HIS A 1 81 ? -0.990 -10.669 -34.480 1.00 84.50 81 HIS A O 1
ATOM 595 N N . GLY A 1 82 ? -0.656 -8.565 -35.182 1.00 83.94 82 GLY A N 1
ATOM 596 C CA . GLY A 1 82 ? -1.636 -7.943 -34.288 1.00 83.94 82 GLY A CA 1
ATOM 597 C C . GLY A 1 82 ? -1.027 -7.216 -33.086 1.00 83.94 82 GLY A C 1
ATOM 598 O O . GLY A 1 82 ? 0.183 -7.214 -32.858 1.00 83.94 82 GLY A O 1
ATOM 599 N N . LYS A 1 83 ? -1.890 -6.530 -32.329 1.00 81.75 83 LYS A N 1
ATOM 600 C CA . LYS A 1 83 ? -1.498 -5.753 -31.144 1.00 81.75 83 LYS A CA 1
ATOM 601 C C . LYS A 1 83 ? -1.518 -6.630 -29.890 1.00 81.75 83 LYS A C 1
ATOM 603 O O . LYS A 1 83 ? -2.431 -7.436 -29.710 1.00 81.75 83 LYS A O 1
ATOM 608 N N . VAL A 1 84 ? -0.552 -6.414 -28.995 1.00 83.56 84 VAL A N 1
ATOM 609 C CA . VAL A 1 84 ? -0.592 -6.957 -27.629 1.00 83.56 84 VAL A CA 1
ATOM 610 C C . VAL A 1 84 ? -1.840 -6.410 -26.935 1.00 83.56 84 VAL A C 1
ATOM 612 O O . VAL A 1 84 ? -2.118 -5.213 -26.994 1.00 83.56 84 VAL A O 1
ATOM 615 N N . ARG A 1 85 ? -2.610 -7.291 -26.296 1.00 83.62 85 ARG A N 1
ATOM 616 C CA . ARG A 1 85 ? -3.845 -6.950 -25.582 1.00 83.62 85 ARG A CA 1
ATOM 617 C C . ARG A 1 85 ? -3.979 -7.803 -24.332 1.00 83.62 85 ARG A C 1
ATOM 619 O O . ARG A 1 85 ? -3.452 -8.912 -24.275 1.00 83.62 85 ARG A O 1
ATOM 626 N N . ARG A 1 86 ? -4.728 -7.308 -23.350 1.00 82.56 86 ARG A N 1
ATOM 627 C CA . ARG A 1 86 ? -5.146 -8.134 -22.214 1.00 82.56 86 ARG A CA 1
ATOM 628 C C . ARG A 1 86 ? -6.148 -9.178 -22.685 1.00 82.56 86 ARG A C 1
ATOM 630 O O . ARG A 1 86 ? -7.044 -8.868 -23.466 1.00 82.56 86 ARG A O 1
ATOM 637 N N . GLY A 1 87 ? -5.968 -10.400 -22.205 1.00 82.12 87 GLY A N 1
ATOM 638 C CA . GLY A 1 87 ? -6.881 -11.509 -22.438 1.00 82.12 87 GLY A CA 1
ATOM 639 C C . GLY A 1 87 ? -7.504 -11.991 -21.135 1.00 82.12 87 GLY A C 1
ATOM 640 O O . GLY A 1 87 ? -6.992 -11.721 -20.048 1.00 82.12 87 GLY A O 1
ATOM 641 N N . HIS A 1 88 ? -8.595 -12.734 -21.270 1.00 82.06 88 HIS A N 1
ATOM 642 C CA . HIS A 1 88 ? -9.165 -13.542 -20.199 1.00 82.06 88 HIS A CA 1
ATOM 643 C C . HIS A 1 88 ? -8.791 -15.012 -20.427 1.00 82.06 88 HIS A C 1
ATOM 645 O O . HIS A 1 88 ? -8.467 -15.376 -21.561 1.00 82.06 88 HIS A O 1
ATOM 651 N N . PRO A 1 89 ? -8.811 -15.857 -19.383 1.00 79.81 89 PRO A N 1
ATOM 652 C CA . PRO A 1 89 ? -8.569 -17.283 -19.544 1.00 79.81 89 PRO A CA 1
ATOM 653 C C . PRO A 1 89 ? -9.555 -17.873 -20.554 1.00 79.81 89 PRO A C 1
ATOM 655 O O . PRO A 1 89 ? -10.767 -17.771 -20.382 1.00 79.81 89 PRO A O 1
ATOM 658 N N . VAL A 1 90 ? -9.023 -18.482 -21.606 1.00 83.62 90 VAL A N 1
ATOM 659 C CA . VAL A 1 90 ? -9.775 -19.256 -22.593 1.00 83.62 90 VAL A CA 1
ATOM 660 C C . VAL A 1 90 ? -9.090 -20.616 -22.739 1.00 83.62 90 VAL A C 1
ATOM 662 O O . VAL A 1 90 ? -7.873 -20.686 -22.543 1.00 83.62 90 VAL A O 1
ATOM 665 N N . PRO A 1 91 ? -9.826 -21.702 -23.034 1.00 87.12 91 PRO A N 1
ATOM 666 C CA . PRO A 1 91 ? -9.210 -22.989 -23.335 1.00 87.12 91 PRO A CA 1
ATOM 667 C C . PRO A 1 91 ? -8.266 -22.832 -24.531 1.00 87.12 91 PRO A C 1
ATOM 669 O O . PRO A 1 91 ? -8.687 -22.384 -25.596 1.00 87.12 91 PRO A O 1
ATOM 672 N N . LEU A 1 92 ? -6.989 -23.147 -24.334 1.00 85.56 92 LEU A N 1
ATOM 673 C CA . LEU A 1 92 ? -5.941 -23.052 -25.346 1.00 85.56 92 LEU A CA 1
ATOM 674 C C . LEU A 1 92 ? -5.028 -24.266 -25.233 1.00 85.56 92 LEU A C 1
ATOM 676 O O . LEU A 1 92 ? -4.797 -24.771 -24.131 1.00 85.56 92 LEU A O 1
ATOM 680 N N . ASP A 1 93 ? -4.460 -24.674 -26.362 1.00 92.25 93 ASP A N 1
ATOM 681 C CA . ASP A 1 93 ? -3.396 -25.667 -26.378 1.00 92.25 93 ASP A CA 1
ATOM 682 C C . ASP A 1 93 ? -2.126 -25.084 -25.749 1.00 92.25 93 ASP A C 1
ATOM 684 O O . ASP A 1 93 ? -1.679 -23.978 -26.076 1.00 92.25 93 ASP A O 1
ATOM 688 N N . LEU A 1 94 ? -1.531 -25.827 -24.814 1.00 89.50 94 LEU A N 1
ATOM 689 C CA . LEU A 1 94 ? -0.314 -25.404 -24.132 1.00 89.50 94 LEU A CA 1
ATOM 690 C C . LEU A 1 94 ? 0.901 -25.615 -25.045 1.00 89.50 94 LEU A C 1
ATOM 692 O O . LEU A 1 94 ? 1.435 -26.717 -25.127 1.00 89.50 94 LEU A O 1
ATOM 696 N N . LEU A 1 95 ? 1.360 -24.544 -25.696 1.00 90.44 95 LEU A N 1
ATOM 697 C CA . LEU A 1 95 ? 2.528 -24.588 -26.589 1.00 90.44 95 LEU A CA 1
ATOM 698 C C . LEU A 1 95 ? 3.867 -24.510 -25.844 1.00 90.44 95 LEU A C 1
ATOM 700 O O . LEU A 1 95 ? 4.851 -25.114 -26.259 1.00 90.44 95 LEU A O 1
ATOM 704 N N . ALA A 1 96 ? 3.920 -23.750 -24.749 1.00 88.06 96 ALA A N 1
ATOM 705 C CA . ALA A 1 96 ? 5.127 -23.563 -23.953 1.00 88.06 96 ALA A CA 1
ATOM 706 C C . ALA A 1 96 ? 4.775 -23.283 -22.491 1.00 88.06 96 ALA A C 1
ATOM 708 O O . ALA A 1 96 ? 3.780 -22.623 -22.190 1.00 88.06 96 ALA A O 1
ATOM 709 N N . PHE A 1 97 ? 5.624 -23.746 -21.575 1.00 90.81 97 PHE A N 1
ATOM 710 C CA . PHE A 1 97 ? 5.540 -23.398 -20.162 1.00 90.81 97 PHE A CA 1
ATOM 711 C C . PHE A 1 97 ? 6.939 -23.234 -19.572 1.00 90.81 97 PHE A C 1
ATOM 713 O O . PHE A 1 97 ? 7.892 -23.889 -19.987 1.00 90.81 97 PHE A O 1
ATOM 720 N N . HIS A 1 98 ? 7.047 -22.377 -18.564 1.00 89.25 98 HIS A N 1
ATOM 721 C CA . HIS A 1 98 ? 8.239 -22.251 -17.739 1.00 89.25 98 HIS A CA 1
ATOM 722 C C . HIS A 1 98 ? 7.870 -22.606 -16.300 1.00 89.25 98 HIS A C 1
ATOM 724 O O . HIS A 1 98 ? 6.868 -22.121 -15.773 1.00 89.25 98 HIS A O 1
ATOM 730 N N . ARG A 1 99 ? 8.678 -23.452 -15.660 1.00 91.19 99 ARG A N 1
ATOM 731 C CA . ARG A 1 99 ? 8.605 -23.688 -14.216 1.00 91.19 99 ARG A CA 1
ATOM 732 C C . ARG A 1 99 ? 9.751 -22.937 -13.564 1.00 91.19 99 ARG A C 1
ATOM 734 O O . ARG A 1 99 ? 10.895 -23.105 -13.976 1.00 91.19 99 ARG A O 1
ATOM 741 N N . SER A 1 100 ? 9.433 -22.128 -12.558 1.00 87.69 100 SER A N 1
ATOM 742 C CA . SER A 1 100 ? 10.453 -21.476 -11.742 1.00 87.69 100 SER A CA 1
ATOM 743 C C . SER A 1 100 ? 11.325 -22.514 -11.033 1.00 87.69 100 SER A C 1
ATOM 745 O O . SER A 1 100 ? 10.919 -23.666 -10.853 1.00 87.69 100 SER A O 1
ATOM 747 N N . GLU A 1 101 ? 12.481 -22.080 -10.529 1.00 88.31 101 GLU A N 1
ATOM 748 C CA . GLU A 1 101 ? 13.227 -22.869 -9.549 1.00 88.31 101 GLU A CA 1
ATOM 749 C C . GLU A 1 101 ? 12.325 -23.248 -8.355 1.00 88.31 101 GLU A C 1
ATOM 751 O O . GLU A 1 101 ? 11.393 -22.506 -8.008 1.00 88.31 101 GLU A O 1
ATOM 756 N N . PRO A 1 102 ? 12.583 -24.395 -7.704 1.00 86.62 102 PRO A N 1
ATOM 757 C CA . PRO A 1 102 ? 11.824 -24.810 -6.537 1.00 86.62 102 PRO A CA 1
ATOM 758 C C . PRO A 1 102 ? 11.993 -23.812 -5.390 1.00 86.62 102 PRO A C 1
ATOM 760 O O . PRO A 1 102 ? 13.054 -23.203 -5.212 1.00 86.62 102 PRO A O 1
ATOM 763 N N . LEU A 1 103 ? 10.956 -23.703 -4.554 1.00 80.50 103 LEU A N 1
ATOM 764 C CA . LEU A 1 103 ? 10.895 -22.746 -3.448 1.00 80.50 103 LEU A CA 1
ATOM 765 C C . LEU A 1 103 ? 12.139 -22.795 -2.543 1.00 80.50 103 LEU A C 1
ATOM 767 O O . LEU A 1 103 ? 12.639 -21.746 -2.156 1.00 80.50 103 LEU A O 1
ATOM 771 N N . GLY A 1 104 ? 12.691 -23.983 -2.269 1.00 80.81 104 GLY A N 1
ATOM 772 C CA . GLY A 1 104 ? 13.894 -24.141 -1.439 1.00 80.81 104 GLY A CA 1
ATOM 773 C C . GLY A 1 104 ? 15.124 -23.380 -1.954 1.00 80.81 104 GLY A C 1
ATOM 774 O O . GLY A 1 104 ? 15.901 -22.868 -1.153 1.00 80.81 104 GLY A O 1
ATOM 775 N N . LYS A 1 105 ? 15.278 -23.233 -3.277 1.00 79.38 105 LYS A N 1
ATOM 776 C CA . LYS A 1 105 ? 16.350 -22.420 -3.873 1.00 79.38 105 LYS A CA 1
ATOM 777 C C . LYS A 1 105 ? 15.989 -20.939 -3.917 1.00 79.38 105 LYS A C 1
ATOM 779 O O . LYS A 1 105 ? 16.839 -20.094 -3.640 1.00 79.38 105 LYS A O 1
ATOM 784 N N . LEU A 1 106 ? 14.729 -20.626 -4.231 1.00 76.81 106 LEU A N 1
ATOM 785 C CA . LEU A 1 106 ? 14.246 -19.245 -4.253 1.00 76.81 106 LEU A CA 1
ATOM 786 C C . LEU A 1 106 ? 14.354 -18.592 -2.872 1.00 76.81 106 LEU A C 1
ATOM 788 O O . LEU A 1 106 ? 14.767 -17.444 -2.786 1.00 76.81 106 LEU A O 1
ATOM 792 N N . LEU A 1 107 ? 14.068 -19.321 -1.790 1.00 72.69 107 LEU A N 1
ATOM 793 C CA . LEU A 1 107 ? 14.146 -18.811 -0.418 1.00 72.69 107 LEU A CA 1
ATOM 794 C C . LEU A 1 107 ? 15.538 -18.283 -0.055 1.00 72.69 107 LEU A C 1
ATOM 796 O O . LEU A 1 107 ? 15.640 -17.256 0.610 1.00 72.69 107 LEU A O 1
ATOM 800 N N . HIS A 1 108 ? 16.605 -18.932 -0.525 1.00 69.31 108 HIS A N 1
ATOM 801 C CA . HIS A 1 108 ? 17.974 -18.464 -0.289 1.00 69.31 108 HIS A CA 1
ATOM 802 C C . HIS A 1 108 ? 18.258 -17.142 -1.003 1.00 69.31 108 HIS A C 1
ATOM 804 O O . HIS A 1 108 ? 18.820 -16.222 -0.412 1.00 69.31 108 HIS A O 1
ATOM 810 N N . ALA A 1 109 ? 17.836 -17.027 -2.264 1.00 65.06 109 ALA A N 1
ATOM 811 C CA . ALA A 1 109 ? 17.984 -15.797 -3.038 1.00 65.06 109 ALA A CA 1
ATOM 812 C C . ALA A 1 109 ? 17.124 -14.653 -2.465 1.00 65.06 109 ALA A C 1
ATOM 814 O O . ALA A 1 109 ? 17.607 -13.533 -2.312 1.00 65.06 109 ALA A O 1
ATOM 815 N N . LEU A 1 110 ? 15.879 -14.952 -2.080 1.00 65.12 110 LEU A N 1
ATOM 816 C CA . LEU A 1 110 ? 14.937 -14.003 -1.480 1.00 65.12 110 LEU A CA 1
ATOM 817 C C . LEU A 1 110 ? 15.402 -13.522 -0.097 1.00 65.12 110 LEU A C 1
ATOM 819 O O . LEU A 1 110 ? 15.280 -12.338 0.216 1.00 65.12 110 LEU A O 1
ATOM 823 N N . GLY A 1 111 ? 15.957 -14.425 0.716 1.00 58.94 111 GLY A N 1
ATOM 824 C CA . GLY A 1 111 ? 16.439 -14.134 2.066 1.00 58.94 111 GLY A CA 1
ATOM 825 C C . GLY A 1 111 ? 17.759 -13.361 2.103 1.00 58.94 111 GLY A C 1
ATOM 826 O O . GLY A 1 111 ? 17.962 -12.558 3.008 1.00 58.94 111 GLY A O 1
ATOM 827 N N . LYS A 1 112 ? 18.647 -13.546 1.115 1.00 59.38 112 LYS A N 1
ATOM 828 C CA . LYS A 1 112 ? 19.943 -12.842 1.058 1.00 59.38 112 LYS A CA 1
ATOM 829 C C . LYS A 1 112 ? 19.843 -11.366 0.683 1.00 59.38 112 LYS A C 1
ATOM 831 O O . LYS A 1 112 ? 20.728 -10.594 1.044 1.00 59.38 112 LYS A O 1
ATOM 836 N N . HIS A 1 113 ? 18.797 -10.983 -0.044 1.00 63.84 113 HIS A N 1
ATOM 837 C CA . HIS A 1 113 ? 18.651 -9.630 -0.585 1.00 63.84 113 HIS A CA 1
ATOM 838 C C . HIS A 1 113 ? 17.409 -8.893 -0.078 1.00 63.84 113 HIS A C 1
ATOM 840 O O . HIS A 1 113 ? 17.140 -7.791 -0.547 1.00 63.84 113 HIS A O 1
ATOM 846 N N . SER A 1 114 ? 16.679 -9.466 0.889 1.00 69.81 114 SER A N 1
ATOM 847 C CA . SER A 1 114 ? 15.465 -8.874 1.467 1.00 69.81 114 SER A CA 1
ATOM 848 C C . SER A 1 114 ? 14.491 -8.370 0.397 1.00 69.81 114 SER A C 1
ATOM 850 O O . SER A 1 114 ? 14.132 -7.190 0.371 1.00 69.81 114 SER A O 1
ATOM 852 N N . ASP A 1 115 ? 14.059 -9.263 -0.500 1.00 78.00 115 ASP A N 1
ATOM 853 C CA . ASP A 1 115 ? 13.065 -8.913 -1.521 1.00 78.00 115 ASP A CA 1
ATOM 854 C C . ASP A 1 115 ? 11.678 -8.736 -0.884 1.00 78.00 115 ASP A C 1
ATOM 856 O O . ASP A 1 115 ? 10.847 -9.650 -0.802 1.00 78.00 115 ASP A O 1
ATOM 860 N N . ASN A 1 116 ? 11.433 -7.510 -0.431 1.00 78.69 116 ASN A N 1
ATOM 861 C CA . ASN A 1 116 ? 10.182 -7.111 0.191 1.00 78.69 116 ASN A CA 1
ATOM 862 C C . ASN A 1 116 ? 8.994 -7.240 -0.768 1.00 78.69 116 ASN A C 1
ATOM 864 O O . ASN A 1 116 ? 7.891 -7.541 -0.322 1.00 78.69 116 ASN A O 1
ATOM 868 N N . PHE A 1 117 ? 9.183 -7.029 -2.074 1.00 82.56 117 PHE A N 1
ATOM 869 C CA . PHE A 1 117 ? 8.079 -7.072 -3.032 1.00 82.56 117 PHE A CA 1
ATOM 870 C C . PHE A 1 117 ? 7.574 -8.493 -3.231 1.00 82.56 117 PHE A C 1
ATOM 872 O O . PHE A 1 117 ? 6.359 -8.707 -3.260 1.00 82.56 117 PHE A O 1
ATOM 879 N N . ASN A 1 118 ? 8.485 -9.464 -3.322 1.00 81.12 118 ASN A N 1
ATOM 880 C CA . ASN A 1 118 ? 8.097 -10.863 -3.365 1.00 81.12 118 ASN A CA 1
ATOM 881 C C . ASN A 1 118 ? 7.446 -11.280 -2.044 1.00 81.12 118 ASN A C 1
ATOM 883 O O . ASN A 1 118 ? 6.308 -11.739 -2.069 1.00 81.12 118 ASN A O 1
ATOM 887 N N . ALA A 1 119 ? 8.106 -11.046 -0.905 1.00 81.25 119 ALA A N 1
ATOM 888 C CA . ALA A 1 119 ? 7.600 -11.466 0.403 1.00 81.25 119 ALA A CA 1
ATOM 889 C C . ALA A 1 119 ? 6.209 -10.883 0.717 1.00 81.25 119 ALA A C 1
ATOM 891 O O . ALA A 1 119 ? 5.329 -11.591 1.214 1.00 81.25 119 ALA A O 1
ATOM 892 N N . LEU A 1 120 ? 5.982 -9.607 0.383 1.00 85.19 120 LEU A N 1
ATOM 893 C CA . LEU A 1 120 ? 4.676 -8.972 0.533 1.00 85.19 120 LEU A CA 1
ATOM 894 C C . LEU A 1 120 ? 3.639 -9.590 -0.407 1.00 85.19 120 LEU A C 1
ATOM 896 O O . LEU A 1 120 ? 2.572 -9.977 0.057 1.00 85.19 120 LEU A O 1
ATOM 900 N N . LYS A 1 121 ? 3.942 -9.726 -1.704 1.00 84.31 121 LYS A N 1
ATOM 901 C CA . LYS A 1 121 ? 2.974 -10.209 -2.699 1.00 84.31 121 LYS A CA 1
ATOM 902 C C . LYS A 1 121 ? 2.617 -11.686 -2.529 1.00 84.31 121 LYS A C 1
ATOM 904 O O . LYS A 1 121 ? 1.461 -12.046 -2.714 1.00 84.31 121 LYS A O 1
ATOM 909 N N . SER A 1 122 ? 3.598 -12.543 -2.258 1.00 79.62 122 SER A N 1
ATOM 910 C CA . SER A 1 122 ? 3.421 -14.001 -2.283 1.00 79.62 122 SER A CA 1
ATOM 911 C C . SER A 1 122 ? 2.968 -14.577 -0.947 1.00 79.62 122 SER A C 1
ATOM 913 O O . SER A 1 122 ? 2.355 -15.642 -0.927 1.00 79.62 122 SER A O 1
ATOM 915 N N . ARG A 1 123 ? 3.255 -13.888 0.164 1.00 78.88 123 ARG A N 1
ATOM 916 C CA . ARG A 1 123 ? 3.004 -14.413 1.507 1.00 78.88 123 ARG A CA 1
ATOM 917 C C . ARG A 1 123 ? 2.251 -13.431 2.391 1.00 78.88 123 ARG A C 1
ATOM 919 O O . ARG A 1 123 ? 1.151 -13.750 2.834 1.00 78.88 123 ARG A O 1
ATOM 926 N N . ASN A 1 124 ? 2.823 -12.260 2.669 1.00 85.06 124 ASN A N 1
ATOM 927 C CA . ASN A 1 124 ? 2.344 -11.450 3.791 1.00 85.06 124 ASN A CA 1
ATOM 928 C C . ASN A 1 124 ? 1.004 -10.761 3.497 1.00 85.06 124 ASN A C 1
ATOM 930 O O . ASN A 1 124 ? 0.120 -10.824 4.344 1.00 85.06 124 ASN A O 1
ATOM 934 N N . LEU A 1 125 ? 0.835 -10.142 2.321 1.00 88.31 125 LEU A N 1
ATOM 935 C CA . LEU A 1 125 ? -0.410 -9.448 1.968 1.00 88.31 125 LEU A CA 1
ATOM 936 C C . LEU A 1 125 ? -1.581 -10.426 1.780 1.00 88.31 125 LEU A C 1
ATOM 938 O O . LEU A 1 125 ? -2.588 -10.217 2.444 1.00 88.31 125 LEU A O 1
ATOM 942 N N . PRO A 1 126 ? -1.464 -11.543 1.025 1.00 89.75 126 PRO A N 1
ATOM 943 C CA . PRO A 1 126 ? -2.565 -12.506 0.937 1.00 89.75 126 PRO A CA 1
ATOM 944 C C . PRO A 1 126 ? -2.975 -13.088 2.295 1.00 89.75 126 PRO A C 1
ATOM 946 O O . PRO A 1 126 ? -4.160 -13.276 2.556 1.00 89.75 126 PRO A O 1
ATOM 949 N N . THR A 1 127 ? -2.002 -13.355 3.176 1.00 87.00 127 THR A N 1
ATOM 950 C CA . THR A 1 127 ? -2.279 -13.863 4.530 1.00 87.00 127 THR A CA 1
ATOM 951 C C . THR A 1 127 ? -2.990 -12.813 5.383 1.00 87.00 127 THR A C 1
ATOM 953 O O . THR A 1 127 ? -3.945 -13.147 6.081 1.00 87.00 127 THR A O 1
ATOM 956 N N . LEU A 1 128 ? -2.547 -11.551 5.325 1.00 88.19 128 LEU A N 1
ATOM 957 C CA . LEU A 1 128 ? -3.187 -10.446 6.036 1.00 88.19 128 LEU A CA 1
ATOM 958 C C . LEU A 1 128 ? -4.617 -10.228 5.535 1.00 88.19 128 LEU A C 1
ATOM 960 O O . LEU A 1 128 ? -5.529 -10.173 6.352 1.00 88.19 128 LEU A O 1
ATOM 964 N N . ASP A 1 129 ? -4.813 -10.162 4.217 1.00 93.38 129 ASP A N 1
ATOM 965 C CA . ASP A 1 129 ? -6.117 -9.924 3.595 1.00 93.38 129 ASP A CA 1
ATOM 966 C C . ASP A 1 129 ? -7.111 -11.030 3.969 1.00 93.38 129 ASP A C 1
ATOM 968 O O . ASP A 1 129 ? -8.209 -10.747 4.453 1.00 93.38 129 ASP A O 1
ATOM 972 N N . ALA A 1 130 ? -6.712 -12.300 3.823 1.00 89.19 130 ALA A N 1
ATOM 973 C CA . ALA A 1 130 ? -7.554 -13.438 4.181 1.00 89.19 130 ALA A CA 1
ATOM 974 C C . ALA A 1 130 ? -7.845 -13.494 5.689 1.00 89.19 130 ALA A C 1
ATOM 976 O O . ALA A 1 130 ? -8.983 -13.736 6.093 1.00 89.19 130 ALA A O 1
ATOM 977 N N . GLY A 1 131 ? -6.832 -13.247 6.527 1.00 91.44 131 GLY A N 1
ATOM 978 C CA . GLY A 1 131 ? -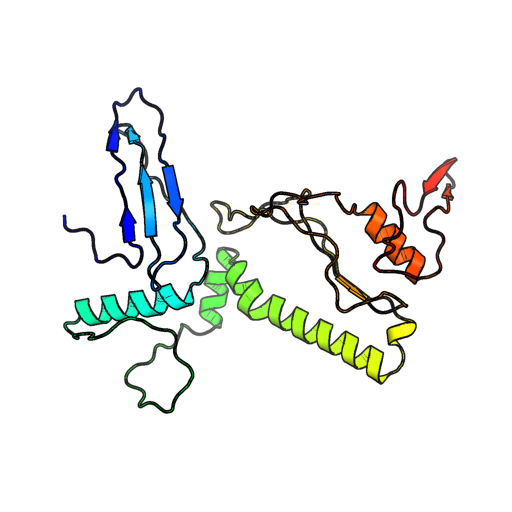6.977 -13.249 7.981 1.00 91.44 131 GLY A CA 1
ATOM 979 C C . GLY A 1 131 ? -7.896 -12.134 8.477 1.00 91.44 131 GLY A C 1
ATOM 980 O O . GLY A 1 131 ? -8.768 -12.381 9.308 1.00 91.44 131 GLY A O 1
ATOM 981 N N . LEU A 1 132 ? -7.749 -10.923 7.936 1.00 95.50 132 LEU A N 1
ATOM 982 C CA . LEU A 1 132 ? -8.562 -9.772 8.314 1.00 95.50 132 LEU A CA 1
ATOM 983 C C . LEU A 1 132 ? -10.011 -9.931 7.841 1.00 95.50 132 LEU A C 1
ATOM 985 O O . LEU A 1 132 ? -10.933 -9.720 8.627 1.00 95.50 132 LEU A O 1
ATOM 989 N N . ALA A 1 133 ? -10.222 -10.374 6.598 1.00 95.12 133 ALA A N 1
ATOM 990 C CA . ALA A 1 133 ? -11.558 -10.681 6.091 1.00 95.12 133 ALA A CA 1
ATOM 991 C C . ALA A 1 133 ? -12.243 -11.772 6.932 1.00 95.12 133 ALA A C 1
ATOM 993 O O . ALA A 1 133 ? -13.403 -11.625 7.318 1.00 95.12 133 ALA A O 1
ATOM 994 N N . GLY A 1 134 ? -11.506 -12.835 7.276 1.00 94.12 134 GLY A N 1
ATOM 995 C CA . GLY A 1 134 ? -11.988 -13.904 8.147 1.00 94.12 134 GLY A CA 1
ATOM 996 C C . GLY A 1 134 ? -12.345 -13.415 9.551 1.00 94.12 134 GLY A C 1
ATOM 997 O O . GLY A 1 134 ? -13.389 -13.798 10.075 1.00 94.12 134 GLY A O 1
ATOM 998 N N . LEU A 1 135 ? -11.530 -12.533 10.142 1.00 96.19 135 LEU A N 1
ATOM 999 C CA . LEU A 1 135 ? -11.809 -11.917 11.442 1.00 96.19 135 LEU A CA 1
ATOM 1000 C C . LEU A 1 135 ? -13.128 -11.136 11.418 1.00 96.19 135 LEU A C 1
ATOM 1002 O O . LEU A 1 135 ? -13.986 -11.379 12.263 1.00 96.19 135 LEU A O 1
ATOM 1006 N N . PHE A 1 136 ? -13.320 -10.245 10.441 1.00 95.69 136 PHE A N 1
ATOM 1007 C CA . PHE A 1 136 ? -14.560 -9.471 10.320 1.00 95.69 136 PHE A CA 1
ATOM 1008 C C . PHE A 1 136 ? -15.782 -10.368 10.095 1.00 95.69 136 PHE A C 1
ATOM 1010 O O . PHE A 1 136 ? -16.796 -10.197 10.771 1.00 95.69 136 PHE A O 1
ATOM 1017 N N . ALA A 1 137 ? -15.677 -11.362 9.207 1.00 95.56 137 ALA A N 1
ATOM 1018 C CA . ALA A 1 137 ? -16.755 -12.317 8.958 1.00 95.56 137 ALA A CA 1
ATOM 1019 C C . ALA A 1 137 ? -17.115 -13.122 10.218 1.00 95.56 137 ALA A C 1
ATOM 1021 O O . ALA A 1 137 ? -18.291 -13.294 10.534 1.00 95.56 137 ALA A O 1
ATOM 1022 N N . ALA A 1 138 ? -16.112 -13.576 10.975 1.00 96.62 138 ALA A N 1
ATOM 1023 C CA . ALA A 1 138 ? -16.318 -14.318 12.213 1.00 96.62 138 ALA A CA 1
ATOM 1024 C C . ALA A 1 138 ? -16.928 -13.451 13.324 1.00 96.62 138 ALA A C 1
ATOM 1026 O O . ALA A 1 138 ? -17.821 -13.919 14.032 1.00 96.62 138 ALA A O 1
ATOM 1027 N N . LEU A 1 139 ? -16.482 -12.200 13.477 1.00 97.50 139 LEU A N 1
ATOM 1028 C CA . LEU A 1 139 ? -17.071 -11.256 14.431 1.00 97.50 139 LEU A CA 1
ATOM 1029 C C . LEU A 1 139 ? -18.536 -10.974 14.089 1.00 97.50 139 LEU A C 1
ATOM 1031 O O . LEU A 1 139 ? -19.382 -11.023 14.980 1.00 97.50 139 LEU A O 1
ATOM 1035 N N . ALA A 1 140 ? -18.850 -10.752 12.810 1.00 95.69 140 ALA A N 1
ATOM 1036 C CA . ALA A 1 140 ? -20.220 -10.542 12.349 1.00 95.69 140 ALA A CA 1
ATOM 1037 C C . ALA A 1 140 ? -21.102 -11.773 12.608 1.00 95.69 140 ALA A C 1
ATOM 1039 O O . ALA A 1 140 ? -22.156 -11.657 13.228 1.00 95.69 140 ALA A O 1
ATOM 1040 N N . ALA A 1 141 ? -20.642 -12.967 12.221 1.00 96.81 141 ALA A N 1
ATOM 1041 C CA . ALA A 1 141 ? -21.380 -14.217 12.415 1.00 96.81 141 ALA A CA 1
ATOM 1042 C C . ALA A 1 141 ? -21.647 -14.543 13.896 1.00 96.81 141 ALA A C 1
ATOM 1044 O O . ALA A 1 141 ? -22.607 -15.239 14.215 1.00 96.81 141 ALA A O 1
ATOM 1045 N N . LYS A 1 142 ? -20.801 -14.045 14.806 1.00 97.31 142 LYS A N 1
ATOM 1046 C CA . LYS A 1 142 ? -20.960 -14.1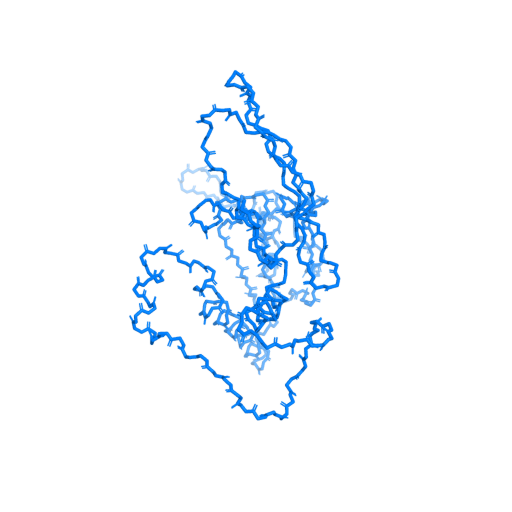96 16.260 1.00 97.31 142 LYS A CA 1
ATOM 1047 C C . LYS A 1 142 ? -21.734 -13.048 16.917 1.00 97.31 142 LYS A C 1
ATOM 1049 O O . LYS A 1 142 ? -21.894 -13.072 18.132 1.00 97.31 142 LYS A O 1
ATOM 1054 N N . GLY A 1 143 ? -22.166 -12.040 16.156 1.00 96.69 143 GLY A N 1
ATOM 1055 C CA . GLY A 1 143 ? -22.794 -10.832 16.700 1.00 96.69 143 GLY A CA 1
ATOM 1056 C C . GLY A 1 143 ? -21.852 -9.967 17.549 1.00 96.69 143 GLY A C 1
ATOM 1057 O O . GLY A 1 143 ? -22.316 -9.148 18.331 1.00 96.69 143 GLY A O 1
ATOM 1058 N N . LEU A 1 144 ? -20.533 -10.148 17.416 1.00 97.00 144 LEU A N 1
ATOM 1059 C CA . LEU A 1 144 ? -19.504 -9.440 18.190 1.00 97.00 144 LEU A CA 1
ATOM 1060 C C . LEU A 1 144 ? -18.948 -8.209 17.470 1.00 97.00 144 LEU A C 1
ATOM 1062 O O . LEU A 1 144 ? -18.167 -7.463 18.061 1.00 97.00 144 LEU A O 1
ATOM 1066 N N . LEU A 1 145 ? -19.303 -8.007 16.198 1.00 94.25 145 LEU A N 1
ATOM 1067 C CA . LEU A 1 145 ? -18.764 -6.908 15.400 1.00 94.25 145 LEU A CA 1
ATOM 1068 C C . LEU A 1 145 ? -19.127 -5.539 15.992 1.00 94.25 145 LEU A C 1
ATOM 1070 O O . LEU A 1 145 ? -18.269 -4.666 16.066 1.00 94.25 145 LEU A O 1
ATOM 1074 N N . GLU A 1 146 ? -20.351 -5.378 16.497 1.00 91.69 146 GLU A N 1
ATOM 1075 C CA . GLU A 1 146 ? -20.812 -4.118 17.100 1.00 91.69 146 GLU A CA 1
ATOM 1076 C C . GLU A 1 146 ? -20.123 -3.789 18.431 1.00 91.69 146 GLU A C 1
ATOM 1078 O O . GLU A 1 146 ? -20.043 -2.628 18.816 1.00 91.69 146 GLU A O 1
ATOM 1083 N N . THR A 1 147 ? -19.578 -4.789 19.126 1.00 93.38 147 THR A N 1
ATOM 1084 C CA . THR A 1 147 ? -18.932 -4.622 20.439 1.00 93.38 147 THR A CA 1
ATOM 1085 C C . THR A 1 147 ? -17.411 -4.759 20.388 1.00 93.38 147 THR A C 1
ATOM 1087 O O . THR A 1 147 ? -16.757 -4.702 21.426 1.00 93.38 147 THR A O 1
ATOM 1090 N N . THR A 1 148 ? -16.834 -4.974 19.203 1.00 94.88 148 THR A N 1
ATOM 1091 C CA . TH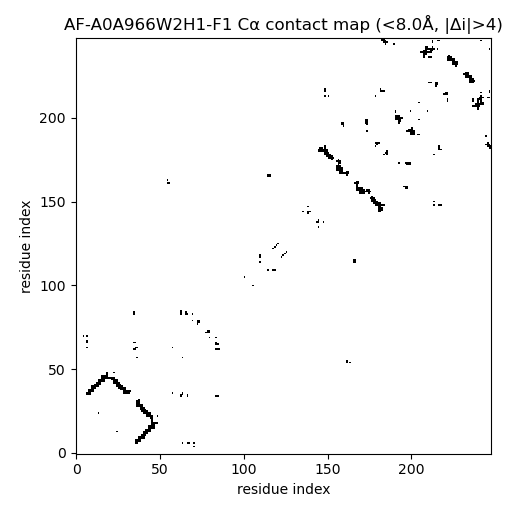R A 1 148 ? -15.396 -5.205 19.023 1.00 94.88 148 THR A CA 1
ATOM 1092 C C . THR A 1 148 ? -14.839 -4.221 18.010 1.00 94.88 148 THR A C 1
ATOM 1094 O O . THR A 1 148 ? -15.142 -4.318 16.824 1.00 94.88 148 THR A O 1
ATOM 1097 N N . CYS A 1 149 ? -13.983 -3.306 18.461 1.00 94.44 149 CYS A N 1
ATOM 1098 C CA . CYS A 1 149 ? -13.254 -2.416 17.565 1.00 94.44 149 CYS A CA 1
ATOM 1099 C C . CYS A 1 149 ? -11.972 -3.099 17.064 1.00 94.44 149 CYS A C 1
ATOM 1101 O O . CYS A 1 149 ? -11.113 -3.500 17.850 1.00 94.44 149 CYS A O 1
ATOM 1103 N N . VAL A 1 150 ? -11.847 -3.232 15.746 1.00 95.06 150 VAL A N 1
ATOM 1104 C CA . VAL A 1 150 ? -10.671 -3.750 15.047 1.00 95.06 150 VAL A CA 1
ATOM 1105 C C . VAL A 1 150 ? -9.874 -2.565 14.518 1.00 95.06 150 VAL A C 1
ATOM 1107 O O . VAL A 1 150 ? -10.352 -1.818 13.664 1.00 95.06 150 VAL A O 1
ATOM 1110 N N . PHE A 1 151 ? -8.643 -2.413 15.006 1.00 94.88 151 PHE A N 1
ATOM 1111 C CA . PHE A 1 151 ? -7.729 -1.354 14.590 1.00 94.88 151 PHE A CA 1
ATOM 1112 C C . PHE A 1 151 ? -6.440 -1.952 14.024 1.00 94.88 151 PHE A C 1
ATOM 1114 O O . PHE A 1 151 ? -5.672 -2.599 14.736 1.00 94.88 151 PHE A O 1
ATOM 1121 N N . VAL A 1 152 ? -6.204 -1.738 12.729 1.00 94.31 152 VAL A N 1
ATOM 1122 C CA . VAL A 1 152 ? -5.009 -2.200 12.016 1.00 94.31 152 VAL A CA 1
ATOM 1123 C C . VAL A 1 152 ? -4.190 -0.985 11.607 1.00 94.31 152 VAL A C 1
ATOM 1125 O O . VAL A 1 152 ? -4.625 -0.156 10.809 1.00 94.31 152 VAL A O 1
ATOM 1128 N N . THR A 1 153 ? -2.984 -0.878 12.151 1.00 91.00 153 THR A N 1
ATOM 1129 C CA . THR A 1 153 ? -2.070 0.234 11.888 1.00 91.00 153 THR A CA 1
ATOM 1130 C C . THR A 1 153 ? -0.619 -0.245 11.893 1.00 91.00 153 THR A C 1
ATOM 1132 O O . THR A 1 153 ? -0.321 -1.363 12.315 1.00 91.00 153 THR A O 1
ATOM 1135 N N . GLY A 1 154 ? 0.284 0.596 11.396 1.00 84.94 154 GLY A N 1
ATOM 1136 C CA . GLY A 1 154 ? 1.729 0.395 11.459 1.00 84.94 154 GLY A CA 1
ATOM 1137 C C . GLY A 1 154 ? 2.416 1.531 12.213 1.00 84.94 154 GLY A C 1
ATOM 1138 O O . GLY A 1 154 ? 1.779 2.498 12.617 1.00 84.94 154 GLY A O 1
ATOM 1139 N N . GLU A 1 155 ? 3.733 1.425 12.380 1.00 82.81 155 GLU A N 1
ATOM 1140 C CA . GLU A 1 155 ? 4.532 2.459 13.053 1.00 82.81 155 GLU A CA 1
ATOM 1141 C C . GLU A 1 155 ? 4.784 3.680 12.150 1.00 82.81 155 GLU A C 1
ATOM 1143 O O . GLU A 1 155 ? 4.570 4.820 12.552 1.00 82.81 155 GLU A O 1
ATOM 1148 N N . PHE A 1 156 ? 5.213 3.439 10.907 1.00 84.88 156 PHE A N 1
ATOM 1149 C CA . PHE A 1 156 ? 5.535 4.483 9.937 1.00 84.88 156 PHE A CA 1
ATOM 1150 C C . PHE A 1 156 ? 4.979 4.155 8.557 1.00 84.88 156 PHE A C 1
ATOM 1152 O O . PHE A 1 156 ? 4.956 2.996 8.128 1.00 84.88 156 PHE A O 1
ATOM 1159 N N . GLY A 1 157 ? 4.641 5.210 7.817 1.00 88.75 157 GLY A N 1
ATOM 1160 C CA . GLY A 1 157 ? 4.473 5.135 6.376 1.00 88.75 157 GLY A CA 1
ATOM 1161 C C . GLY A 1 157 ? 5.776 4.793 5.650 1.00 88.75 157 GLY A C 1
ATOM 1162 O O . GLY A 1 157 ? 6.859 4.670 6.237 1.00 88.75 157 GLY A O 1
ATOM 1163 N N . ARG A 1 158 ? 5.670 4.625 4.331 1.00 90.94 158 ARG A N 1
ATOM 1164 C CA . ARG A 1 158 ? 6.786 4.252 3.456 1.00 90.94 158 ARG A CA 1
ATOM 1165 C C . ARG A 1 158 ? 6.864 5.202 2.275 1.00 90.94 158 ARG A C 1
ATOM 1167 O O . ARG A 1 158 ? 5.828 5.542 1.712 1.00 90.94 158 ARG A O 1
ATOM 1174 N N . THR A 1 159 ? 8.078 5.593 1.884 1.00 91.88 159 THR A N 1
ATOM 1175 C CA . THR A 1 159 ? 8.277 6.499 0.743 1.00 91.88 159 THR A CA 1
ATOM 1176 C C . THR A 1 159 ? 7.544 5.984 -0.500 1.00 91.88 159 THR A C 1
ATOM 1178 O O . THR A 1 159 ? 7.607 4.785 -0.793 1.00 91.88 159 THR A O 1
ATOM 1181 N N . PRO A 1 160 ? 6.885 6.850 -1.291 1.00 89.69 160 PRO A N 1
ATOM 1182 C CA . PRO A 1 160 ? 6.236 6.412 -2.528 1.00 89.69 160 PRO A CA 1
ATOM 1183 C C . PRO A 1 160 ? 7.262 5.858 -3.532 1.00 89.69 160 PRO A C 1
ATOM 1185 O O . PRO A 1 160 ? 6.991 4.889 -4.253 1.00 89.69 160 PRO A O 1
ATOM 1188 N N . LYS A 1 161 ? 8.482 6.407 -3.512 1.00 87.44 161 LYS A N 1
ATOM 1189 C CA . LYS A 1 161 ? 9.621 5.982 -4.329 1.00 87.44 161 LYS A CA 1
ATOM 1190 C C . LYS A 1 161 ? 10.388 4.817 -3.690 1.00 87.44 161 LYS A C 1
ATOM 1192 O O . LYS A 1 161 ? 10.615 4.800 -2.482 1.00 87.44 161 LYS A O 1
ATOM 1197 N N . VAL A 1 162 ? 10.808 3.868 -4.530 1.00 87.12 162 VAL A N 1
ATOM 1198 C CA . VAL A 1 162 ? 11.690 2.746 -4.162 1.00 87.12 162 VAL A CA 1
ATOM 1199 C C . VAL A 1 162 ? 13.137 3.238 -4.112 1.00 87.12 162 VAL A C 1
ATOM 1201 O O . VAL A 1 162 ? 13.584 3.931 -5.029 1.00 87.12 162 VAL A O 1
ATOM 1204 N N . ASN A 1 163 ? 13.851 2.905 -3.040 1.00 83.31 163 ASN A N 1
ATOM 1205 C CA . ASN A 1 163 ? 15.248 3.277 -2.846 1.00 83.31 163 ASN A CA 1
ATOM 1206 C C . ASN A 1 163 ? 16.196 2.359 -3.645 1.00 83.31 163 ASN A C 1
ATOM 1208 O O . ASN A 1 163 ? 15.797 1.324 -4.180 1.00 83.31 163 ASN A O 1
ATOM 1212 N N . ALA A 1 164 ? 17.478 2.725 -3.713 1.00 79.31 164 ALA A N 1
ATOM 1213 C CA . ALA A 1 164 ? 18.487 1.980 -4.476 1.00 79.31 164 ALA A CA 1
ATOM 1214 C C . ALA A 1 164 ? 18.728 0.543 -3.967 1.00 79.31 164 ALA A C 1
ATOM 1216 O O . ALA A 1 164 ? 19.338 -0.259 -4.666 1.00 79.31 164 ALA A O 1
ATOM 1217 N N . ARG A 1 165 ? 18.242 0.207 -2.764 1.00 79.50 165 ARG A N 1
ATOM 1218 C CA . ARG A 1 165 ? 18.343 -1.127 -2.156 1.00 79.50 165 ARG A CA 1
ATOM 1219 C C . ARG A 1 165 ? 17.096 -1.987 -2.400 1.00 79.50 165 ARG A C 1
ATOM 1221 O O . ARG A 1 165 ? 16.958 -3.032 -1.779 1.00 79.50 165 ARG A O 1
ATOM 1228 N N . GLY A 1 166 ? 16.170 -1.545 -3.256 1.00 75.88 166 GLY A N 1
ATOM 1229 C CA . GLY A 1 166 ? 14.947 -2.290 -3.570 1.00 75.88 166 GLY A CA 1
ATOM 1230 C C . GLY A 1 166 ? 13.864 -2.227 -2.485 1.00 75.88 166 GLY A C 1
ATOM 1231 O O . GLY A 1 166 ? 12.907 -2.994 -2.535 1.00 75.88 166 GLY A O 1
ATOM 1232 N N . GLY A 1 167 ? 13.984 -1.318 -1.510 1.00 84.31 167 GLY A N 1
ATOM 1233 C CA . GLY A 1 167 ? 13.005 -1.101 -0.440 1.00 84.31 167 GLY A CA 1
ATOM 1234 C C . GLY A 1 167 ? 12.329 0.273 -0.497 1.00 84.31 167 GLY A C 1
ATOM 1235 O O . GLY A 1 167 ? 12.465 1.015 -1.468 1.00 84.31 167 GLY A O 1
ATOM 1236 N N . ARG A 1 168 ? 11.599 0.626 0.565 1.00 87.56 168 ARG A N 1
ATOM 1237 C CA . ARG A 1 168 ? 11.047 1.972 0.800 1.00 87.56 168 ARG A CA 1
ATOM 1238 C C . ARG A 1 168 ? 11.476 2.464 2.182 1.00 87.56 168 ARG A C 1
ATOM 1240 O O . ARG A 1 168 ? 11.460 1.683 3.135 1.00 87.56 168 ARG A O 1
ATOM 1247 N N . ASP A 1 169 ? 11.836 3.738 2.289 1.00 89.75 169 ASP A N 1
ATOM 1248 C CA . ASP A 1 169 ? 12.379 4.312 3.523 1.00 89.75 169 ASP A CA 1
ATOM 1249 C C . ASP A 1 169 ? 11.268 4.658 4.527 1.00 89.75 169 ASP A C 1
ATOM 1251 O O . ASP A 1 169 ? 10.084 4.699 4.175 1.00 89.75 169 ASP A O 1
ATOM 1255 N N . HIS A 1 170 ? 11.646 4.880 5.791 1.00 92.06 170 HIS A N 1
ATOM 1256 C CA . HIS A 1 170 ? 10.728 5.357 6.830 1.00 92.06 170 HIS A CA 1
ATOM 1257 C C . HIS A 1 170 ? 10.170 6.731 6.460 1.00 92.06 170 HIS A C 1
ATOM 1259 O O . HIS A 1 170 ? 10.929 7.654 6.159 1.00 92.06 170 HIS A O 1
ATOM 1265 N N . TYR A 1 171 ? 8.843 6.859 6.472 1.00 92.88 171 TYR A N 1
ATOM 1266 C CA . TYR A 1 171 ? 8.178 8.045 5.952 1.00 92.88 171 TYR A CA 1
ATOM 1267 C C . TYR A 1 171 ? 6.945 8.425 6.787 1.00 92.88 171 TYR A C 1
ATOM 1269 O O . TYR A 1 171 ? 5.851 7.925 6.536 1.00 92.88 171 TYR A O 1
ATOM 1277 N N . PRO A 1 172 ? 7.089 9.318 7.783 1.00 90.50 172 PRO A N 1
ATOM 1278 C CA . PRO A 1 172 ? 6.002 9.651 8.706 1.00 90.50 172 PRO A CA 1
ATOM 1279 C C . PRO A 1 172 ? 4.949 10.603 8.113 1.00 90.50 172 PRO A C 1
ATOM 1281 O O . PRO A 1 172 ? 3.948 10.874 8.761 1.00 90.50 172 PRO A O 1
ATOM 1284 N N . ARG A 1 173 ? 5.165 11.142 6.904 1.00 91.06 173 ARG A N 1
ATOM 1285 C CA . ARG A 1 173 ? 4.293 12.178 6.319 1.00 91.06 173 ARG A CA 1
ATOM 1286 C C . ARG A 1 173 ? 2.986 11.638 5.742 1.00 91.06 173 ARG A C 1
ATOM 1288 O O . ARG A 1 173 ? 2.023 12.387 5.637 1.00 91.06 173 ARG A O 1
ATOM 1295 N N . ALA A 1 174 ? 2.967 10.369 5.343 1.00 92.38 174 ALA A N 1
ATOM 1296 C CA . ALA A 1 174 ? 1.813 9.741 4.715 1.00 92.38 174 ALA A CA 1
ATOM 1297 C C . ALA A 1 174 ? 1.735 8.268 5.126 1.00 92.38 174 ALA A C 1
ATOM 1299 O O . ALA A 1 174 ? 2.634 7.479 4.832 1.00 92.38 174 ALA A O 1
ATOM 1300 N N . MET A 1 175 ? 0.649 7.901 5.800 1.00 92.00 175 MET A N 1
ATOM 1301 C CA . MET A 1 175 ? 0.336 6.533 6.206 1.00 92.00 175 MET A CA 1
ATOM 1302 C C . MET A 1 175 ? -1.171 6.302 6.117 1.00 92.00 175 MET A C 1
ATOM 1304 O O . MET A 1 175 ? -1.939 7.249 5.964 1.00 92.00 175 MET A O 1
ATOM 1308 N N . PHE A 1 176 ? -1.587 5.047 6.233 1.00 92.50 176 PHE A N 1
ATOM 1309 C CA . PHE A 1 176 ? -2.991 4.686 6.365 1.00 92.50 176 PHE A CA 1
ATOM 1310 C C . PHE A 1 176 ? -3.165 3.770 7.573 1.00 92.50 176 PHE A C 1
ATOM 1312 O O . PHE A 1 176 ? -2.213 3.142 8.041 1.00 92.50 176 PHE A O 1
ATOM 1319 N N . CYS A 1 177 ? -4.396 3.683 8.049 1.00 94.44 177 CYS A N 1
ATOM 1320 C CA . CYS A 1 177 ? -4.825 2.672 8.998 1.00 94.44 177 CYS A CA 1
ATOM 1321 C C . CYS A 1 177 ? -6.218 2.181 8.599 1.00 94.44 177 CYS A C 1
ATOM 1323 O O . CYS A 1 177 ? -6.892 2.809 7.781 1.00 94.44 177 CYS A O 1
ATOM 1325 N N . LEU A 1 178 ? -6.626 1.048 9.156 1.00 94.38 178 LEU A N 1
ATOM 1326 C CA . LEU A 1 178 ? -7.968 0.507 9.006 1.00 94.38 178 LEU A CA 1
ATOM 1327 C C . LEU A 1 178 ? -8.620 0.439 10.380 1.00 94.38 178 LEU A C 1
ATOM 1329 O O . LEU A 1 178 ? -8.029 -0.075 11.330 1.00 94.38 178 LEU A O 1
ATOM 1333 N N . LEU A 1 179 ? -9.848 0.939 10.456 1.00 94.94 179 LEU A N 1
ATOM 1334 C CA . LEU A 1 179 ? -10.679 0.920 11.649 1.00 94.94 179 LEU A CA 1
ATOM 1335 C C . LEU A 1 179 ? -12.054 0.350 11.282 1.00 94.94 179 LEU A C 1
ATOM 1337 O O . LEU A 1 179 ? -12.607 0.713 10.245 1.00 94.94 179 LEU A O 1
ATOM 1341 N N . GLY A 1 180 ? -12.605 -0.540 12.105 1.00 94.81 180 GLY A N 1
ATOM 1342 C CA . GLY A 1 180 ? -13.939 -1.101 11.880 1.00 94.81 180 GLY A CA 1
ATOM 1343 C C . GLY A 1 180 ? -14.484 -1.856 13.089 1.00 94.81 180 GLY A C 1
ATOM 1344 O O . GLY A 1 180 ? -13.727 -2.227 13.981 1.00 94.81 180 GLY A O 1
ATOM 1345 N N . GLY A 1 181 ? -15.796 -2.102 13.107 1.00 93.88 181 GLY A N 1
ATOM 1346 C CA . GLY A 1 181 ? -16.484 -2.668 14.274 1.00 93.88 181 GLY A CA 1
ATOM 1347 C C . GLY A 1 181 ? -16.562 -1.684 15.447 1.00 93.88 181 GLY A C 1
ATOM 1348 O O . GLY A 1 181 ? -16.096 -0.551 15.350 1.00 93.88 181 GLY A O 1
ATOM 1349 N N . GLY A 1 182 ? -17.184 -2.080 16.557 1.00 92.12 182 GLY A N 1
ATOM 1350 C CA . GLY A 1 182 ? -17.297 -1.223 17.745 1.00 92.12 182 GLY A CA 1
ATOM 1351 C C . GLY A 1 182 ? -18.068 0.078 17.488 1.00 92.12 182 GLY A C 1
ATOM 1352 O O . GLY A 1 182 ? -17.683 1.124 18.006 1.00 92.12 182 GLY A O 1
ATOM 1353 N N . GLY A 1 183 ? -19.082 0.046 16.615 1.00 88.31 183 GLY A N 1
ATOM 1354 C CA . GLY A 1 183 ? -19.846 1.229 16.202 1.00 88.31 183 GLY A CA 1
ATOM 1355 C C . GLY A 1 183 ? -19.147 2.146 15.187 1.00 88.31 183 GLY A C 1
ATOM 1356 O O . GLY A 1 183 ? -19.689 3.198 14.851 1.00 88.31 183 GLY A O 1
ATOM 1357 N N . VAL A 1 184 ? -17.965 1.771 14.680 1.00 93.88 184 VAL A N 1
ATOM 1358 C CA . VAL A 1 184 ? -17.281 2.510 13.607 1.00 93.88 184 VAL A CA 1
ATOM 1359 C C . VAL A 1 184 ? -18.007 2.311 12.277 1.00 93.88 184 VAL A C 1
ATOM 1361 O O . VAL A 1 184 ? -18.236 1.179 11.843 1.00 93.88 184 VAL A O 1
ATOM 1364 N N . GLN A 1 185 ? -18.311 3.413 11.591 1.00 91.94 185 GLN A N 1
ATOM 1365 C CA . GLN A 1 185 ? -18.948 3.403 10.274 1.00 91.94 185 GLN A CA 1
ATOM 1366 C C . GLN A 1 185 ? -17.957 2.952 9.189 1.00 91.94 185 GLN A C 1
ATOM 1368 O O . GLN A 1 185 ? -17.185 3.746 8.652 1.00 91.94 185 GLN A O 1
ATOM 1373 N N . GLY A 1 186 ? -17.960 1.652 8.883 1.00 90.31 186 GLY A N 1
ATOM 1374 C CA . GLY A 1 186 ? -17.122 1.051 7.842 1.00 90.31 186 GLY A CA 1
ATOM 1375 C C . GLY A 1 186 ? -17.619 1.300 6.410 1.00 90.31 186 GLY A C 1
ATOM 1376 O O . GLY A 1 186 ? -18.609 1.987 6.180 1.00 90.31 186 GLY A O 1
ATOM 1377 N N . GLY A 1 187 ? -16.931 0.707 5.426 1.00 91.06 187 GLY A N 1
ATOM 1378 C CA . GLY A 1 187 ? -17.327 0.778 4.008 1.00 91.06 187 GLY A CA 1
ATOM 1379 C C . GLY A 1 187 ? -16.957 2.083 3.296 1.00 91.06 187 GLY A C 1
ATOM 1380 O O . GLY A 1 187 ? -17.420 2.328 2.186 1.00 91.06 187 GLY A O 1
ATOM 1381 N N . GLN A 1 188 ? -16.109 2.903 3.916 1.00 93.62 188 GLN A N 1
ATOM 1382 C CA . GLN A 1 188 ? -15.678 4.197 3.399 1.00 93.62 188 GLN A CA 1
ATOM 1383 C C . GLN A 1 188 ? -14.164 4.383 3.525 1.00 93.62 188 GLN A C 1
ATOM 1385 O O . GLN A 1 188 ? -13.493 3.694 4.296 1.00 93.62 188 GLN A O 1
ATOM 1390 N N . VAL A 1 189 ? -13.638 5.343 2.768 1.00 93.56 189 VAL A N 1
ATOM 1391 C CA . VAL A 1 189 ? -12.259 5.824 2.868 1.00 93.56 189 VAL A CA 1
ATOM 1392 C C . VAL A 1 189 ? -12.321 7.289 3.273 1.00 93.56 189 VAL A C 1
ATOM 1394 O O . VAL A 1 189 ? -12.987 8.079 2.608 1.00 93.56 189 VAL A O 1
ATOM 1397 N N . VAL A 1 190 ? -11.636 7.643 4.360 1.00 93.69 190 VAL A N 1
ATOM 1398 C CA . VAL A 1 190 ? -11.595 9.013 4.883 1.00 93.69 190 VAL A CA 1
ATOM 1399 C C . VAL A 1 190 ? -10.179 9.559 4.719 1.00 93.69 190 VAL A C 1
ATOM 1401 O O . VAL A 1 190 ? -9.221 8.992 5.246 1.00 93.69 190 VAL A O 1
ATOM 1404 N N . GLY A 1 191 ? -10.058 10.665 3.986 1.00 92.25 191 GLY A N 1
ATOM 1405 C CA . GLY A 1 191 ? -8.780 11.276 3.620 1.00 92.25 191 GLY A CA 1
ATOM 1406 C C . GLY A 1 191 ? -8.197 10.749 2.304 1.00 92.25 191 GLY A C 1
ATOM 1407 O O . GLY A 1 191 ? -8.575 9.699 1.792 1.00 92.25 191 GLY A O 1
ATOM 1408 N N . GLU A 1 192 ? -7.258 11.511 1.748 1.00 93.81 192 GLU A N 1
ATOM 1409 C CA . GLU A 1 192 ? -6.574 11.215 0.486 1.00 93.81 192 GLU A CA 1
ATOM 1410 C C . GLU A 1 192 ? -5.131 11.725 0.580 1.00 93.81 192 GLU A C 1
ATOM 1412 O O . GLU A 1 192 ? -4.865 12.763 1.199 1.00 93.81 192 GLU A O 1
ATOM 1417 N N . SER A 1 193 ? -4.188 11.007 -0.026 1.00 94.06 193 SER A N 1
ATOM 1418 C CA . SER A 1 193 ? -2.836 11.518 -0.237 1.00 94.06 193 SER A CA 1
ATOM 1419 C C . SER A 1 193 ? -2.764 12.381 -1.497 1.00 94.06 193 SER A C 1
ATOM 1421 O O . SER A 1 193 ? -3.630 12.320 -2.367 1.00 94.06 193 SER A O 1
ATOM 1423 N N . ASP A 1 194 ? -1.735 13.218 -1.603 1.00 94.12 194 ASP A N 1
ATOM 1424 C CA . ASP A 1 194 ? -1.467 13.955 -2.834 1.00 94.12 194 ASP A CA 1
ATOM 1425 C C . ASP A 1 194 ? -1.171 13.007 -4.016 1.00 94.12 194 ASP A C 1
ATOM 1427 O O . ASP A 1 194 ? -0.919 11.810 -3.856 1.00 94.12 194 ASP A O 1
ATOM 1431 N N . ALA A 1 195 ? -1.143 13.557 -5.233 1.00 92.44 195 ALA A N 1
ATOM 1432 C CA . ALA A 1 195 ? -0.919 12.779 -6.454 1.00 92.44 195 ALA A CA 1
ATOM 1433 C C . ALA A 1 195 ? 0.426 12.018 -6.492 1.00 92.44 195 ALA A C 1
ATOM 1435 O O . ALA A 1 195 ? 0.603 11.124 -7.322 1.00 92.44 195 ALA A O 1
ATOM 1436 N N . LYS A 1 196 ? 1.387 12.367 -5.629 1.00 89.44 196 LYS A N 1
ATOM 1437 C CA . LYS A 1 196 ? 2.693 11.704 -5.514 1.00 89.44 196 LYS A CA 1
ATOM 1438 C C . LYS A 1 196 ? 2.751 10.711 -4.349 1.00 89.44 196 LYS A C 1
ATOM 1440 O O . LYS A 1 196 ? 3.699 9.927 -4.283 1.00 89.44 196 LYS A O 1
ATOM 1445 N N . GLY A 1 197 ? 1.760 10.708 -3.459 1.00 91.06 197 GLY A N 1
ATOM 1446 C CA . GLY A 1 197 ? 1.757 9.941 -2.218 1.00 91.06 197 GLY A CA 1
ATOM 1447 C C . GLY A 1 197 ? 2.769 10.449 -1.185 1.00 91.06 197 GLY A C 1
ATOM 1448 O O . GLY A 1 197 ? 3.276 9.647 -0.400 1.00 91.06 197 GLY A O 1
ATOM 1449 N N . GLU A 1 198 ? 3.124 11.737 -1.217 1.00 92.44 198 GLU A N 1
ATOM 1450 C CA . GLU A 1 198 ? 4.150 12.336 -0.343 1.00 92.44 198 GLU A CA 1
ATOM 1451 C C . GLU A 1 198 ? 3.558 12.951 0.940 1.00 92.44 198 GLU A C 1
ATOM 1453 O O . GLU A 1 198 ? 4.230 13.039 1.972 1.00 92.44 198 GLU A O 1
ATOM 1458 N N . GLY A 1 199 ? 2.281 13.312 0.921 1.00 94.38 199 GLY A N 1
ATOM 1459 C CA . GLY A 1 199 ? 1.559 13.825 2.078 1.00 94.38 199 GLY A CA 1
ATOM 1460 C C . GLY A 1 199 ? 0.043 13.737 1.908 1.00 94.38 199 GLY A C 1
ATOM 1461 O O . GLY A 1 199 ? -0.431 13.223 0.893 1.00 94.38 199 GLY A O 1
ATOM 1462 N N . PRO A 1 200 ? -0.731 14.208 2.899 1.00 94.31 200 PRO A N 1
ATOM 1463 C CA . PRO A 1 200 ? -2.166 14.415 2.746 1.00 94.31 200 PRO A CA 1
ATOM 1464 C C . PRO A 1 200 ? -2.429 15.495 1.691 1.00 94.31 200 PRO A C 1
ATOM 1466 O O . PRO A 1 200 ? -1.721 16.499 1.639 1.00 94.31 200 PRO A O 1
ATOM 1469 N N . LYS A 1 201 ? -3.451 15.286 0.859 1.00 94.00 201 LYS A N 1
ATOM 1470 C CA . LYS A 1 201 ? -3.854 16.242 -0.181 1.00 94.00 201 LYS A CA 1
ATOM 1471 C C . LYS A 1 201 ? -4.406 17.541 0.409 1.00 94.00 201 LYS A C 1
ATOM 1473 O O . LYS A 1 201 ? -4.050 18.619 -0.053 1.00 94.00 201 LYS A O 1
ATOM 1478 N N . ASP A 1 202 ? -5.242 17.406 1.439 1.00 89.69 202 ASP A N 1
ATOM 1479 C CA . ASP A 1 202 ? -5.928 18.504 2.120 1.00 89.69 202 ASP A CA 1
ATOM 1480 C C . ASP A 1 202 ? -5.578 18.508 3.622 1.00 89.69 202 ASP A C 1
ATOM 1482 O O . ASP A 1 202 ? -4.413 18.399 4.016 1.00 89.69 202 ASP A O 1
ATOM 1486 N N . LYS A 1 203 ? -6.585 18.626 4.497 1.00 87.50 203 LYS A N 1
ATOM 1487 C CA . LYS A 1 203 ? -6.397 18.569 5.945 1.00 87.50 203 LYS A CA 1
ATOM 1488 C C . LYS A 1 203 ? -5.902 17.181 6.362 1.00 87.50 203 LYS A C 1
ATOM 1490 O O . LYS A 1 203 ? -6.571 16.175 6.141 1.00 87.50 203 LYS A O 1
ATOM 1495 N N . ALA A 1 204 ? -4.745 17.155 7.016 1.00 91.81 204 ALA A N 1
ATOM 1496 C CA . ALA A 1 204 ? -4.176 15.940 7.576 1.00 91.81 204 ALA A CA 1
ATOM 1497 C C . ALA A 1 204 ? -5.066 15.365 8.686 1.00 91.81 204 ALA A C 1
ATOM 1499 O O . ALA A 1 204 ? -5.492 16.093 9.584 1.00 91.81 204 ALA A O 1
ATOM 1500 N N . ILE A 1 205 ? -5.269 14.051 8.650 1.00 94.25 205 ILE A N 1
ATOM 1501 C CA . ILE A 1 205 ? -5.732 13.272 9.797 1.00 94.25 205 ILE A CA 1
ATOM 1502 C C . ILE A 1 205 ? -4.488 12.875 10.586 1.00 94.25 205 ILE A C 1
ATOM 1504 O O . ILE A 1 205 ? -3.587 12.229 10.046 1.00 94.25 205 ILE A O 1
ATOM 1508 N N . THR A 1 206 ? -4.408 13.290 11.845 1.00 93.44 206 THR A N 1
ATOM 1509 C CA . THR A 1 206 ? -3.236 13.017 12.681 1.00 93.44 206 THR A CA 1
ATOM 1510 C C . THR A 1 206 ? -3.369 11.678 13.415 1.00 93.44 206 THR A C 1
ATOM 1512 O O . THR A 1 206 ? -4.484 11.192 13.619 1.00 93.44 206 THR A O 1
ATOM 1515 N N . PRO A 1 207 ? -2.257 11.073 13.880 1.00 92.44 207 PRO A N 1
ATOM 1516 C CA . PRO A 1 207 ? -2.321 9.907 14.764 1.00 92.44 207 PRO A CA 1
ATOM 1517 C C . PRO A 1 207 ? -3.162 10.152 16.025 1.00 92.44 207 PRO A C 1
ATOM 1519 O O . PRO A 1 207 ? -3.851 9.244 16.484 1.00 92.44 207 PRO A O 1
ATOM 1522 N N . ASP A 1 208 ? -3.154 11.383 16.545 1.00 94.69 208 ASP A N 1
ATOM 1523 C CA . ASP A 1 208 ? -3.972 11.786 17.689 1.00 94.69 208 ASP A CA 1
ATOM 1524 C C . ASP A 1 208 ? -5.475 11.762 17.347 1.00 94.69 208 ASP A C 1
ATOM 1526 O O . ASP A 1 208 ? -6.270 11.291 18.160 1.00 94.69 208 ASP A O 1
ATOM 1530 N N . ASP A 1 209 ? -5.883 12.200 16.148 1.00 95.50 209 ASP A N 1
ATOM 1531 C CA . ASP A 1 209 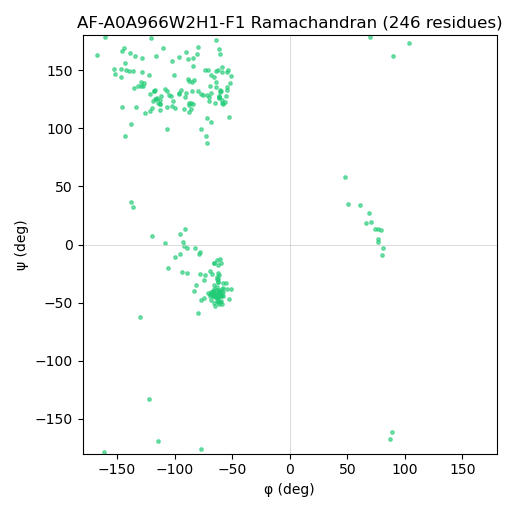? -7.286 12.128 15.696 1.00 95.50 209 ASP A CA 1
ATOM 1532 C C . ASP A 1 209 ? -7.762 10.672 15.568 1.00 95.50 209 ASP A C 1
ATOM 1534 O O . ASP A 1 209 ? -8.856 10.315 16.018 1.00 95.50 209 ASP A O 1
ATOM 1538 N N . VAL A 1 210 ? -6.915 9.797 15.014 1.00 94.88 210 VAL A N 1
ATOM 1539 C CA . VAL A 1 210 ? -7.206 8.357 14.905 1.00 94.88 210 VAL A CA 1
ATOM 1540 C C . VAL A 1 210 ? -7.309 7.718 16.290 1.00 94.88 210 VAL A C 1
ATOM 1542 O O . VAL A 1 210 ? -8.264 6.989 16.560 1.00 94.88 210 VAL A O 1
ATOM 1545 N N . ALA A 1 211 ? -6.377 8.024 17.198 1.00 94.75 211 ALA A N 1
ATOM 1546 C CA . ALA A 1 211 ? -6.413 7.527 18.570 1.00 94.75 211 ALA A CA 1
ATOM 1547 C C . ALA A 1 211 ? -7.673 8.003 19.308 1.00 94.75 211 ALA A C 1
ATOM 1549 O O . ALA A 1 211 ? -8.349 7.198 19.946 1.00 94.75 211 ALA A O 1
ATOM 1550 N N . ALA A 1 212 ? -8.039 9.283 19.182 1.00 95.56 212 ALA A N 1
ATOM 1551 C CA . ALA A 1 212 ? -9.262 9.822 19.773 1.00 95.56 212 ALA A CA 1
ATOM 1552 C C . ALA A 1 212 ? -10.515 9.108 19.241 1.00 95.56 212 ALA A C 1
ATOM 1554 O O . ALA A 1 212 ? -11.412 8.775 20.016 1.00 95.56 212 ALA A O 1
ATOM 1555 N N . THR A 1 213 ? -10.552 8.816 17.939 1.00 95.38 213 THR A N 1
ATOM 1556 C CA . THR A 1 213 ? -11.634 8.053 17.295 1.00 95.38 213 THR A CA 1
ATOM 1557 C C . THR A 1 213 ? -11.722 6.626 17.838 1.00 95.38 213 THR A C 1
ATOM 1559 O O . THR A 1 213 ? -12.806 6.162 18.188 1.00 95.38 213 THR A O 1
ATOM 1562 N N . PHE A 1 214 ? -10.583 5.942 17.979 1.00 94.62 214 PHE A N 1
ATOM 1563 C CA . PHE A 1 214 ? -10.522 4.594 18.543 1.00 94.62 214 PHE A CA 1
ATOM 1564 C C . PHE A 1 214 ? -11.008 4.555 19.999 1.00 94.62 214 PHE A C 1
ATOM 1566 O O . PHE A 1 214 ? -11.870 3.748 20.338 1.00 94.62 214 PHE A O 1
ATOM 1573 N N . TYR A 1 215 ? -10.531 5.462 20.857 1.00 94.06 215 TYR A N 1
ATOM 1574 C CA . TYR A 1 215 ? -10.986 5.527 22.251 1.00 94.06 215 TYR A CA 1
ATOM 1575 C C . TYR A 1 215 ? -12.472 5.867 22.367 1.00 94.06 215 TYR A C 1
ATOM 1577 O O . TYR A 1 215 ? -13.164 5.279 23.197 1.00 94.06 215 TYR A O 1
ATOM 1585 N N . ARG A 1 216 ? -12.985 6.741 21.492 1.00 92.69 216 ARG A N 1
ATOM 1586 C CA . ARG A 1 216 ? -14.418 7.036 21.402 1.00 92.69 216 ARG A CA 1
ATOM 1587 C C . ARG A 1 216 ? -15.236 5.777 21.095 1.00 92.69 216 ARG A C 1
ATOM 1589 O O . ARG A 1 216 ? -16.241 5.567 21.769 1.00 92.69 216 ARG A O 1
ATOM 1596 N N . ALA A 1 217 ? -14.788 4.930 20.165 1.00 91.38 217 ALA A N 1
ATOM 1597 C CA . ALA A 1 217 ? -15.432 3.646 19.857 1.00 91.38 217 ALA A CA 1
ATOM 1598 C C . ALA A 1 217 ? -15.417 2.668 21.050 1.00 91.38 217 ALA A C 1
ATOM 1600 O O . ALA A 1 217 ? -16.337 1.876 21.226 1.00 91.38 217 ALA A O 1
ATOM 1601 N N . LEU A 1 218 ? -14.405 2.756 21.919 1.00 91.31 218 LEU A N 1
ATOM 1602 C CA . LEU A 1 218 ? -14.328 1.977 23.161 1.00 91.31 218 LEU A CA 1
ATOM 1603 C C . LEU A 1 218 ? -15.134 2.579 24.328 1.00 91.31 218 LEU A C 1
ATOM 1605 O O . LEU A 1 218 ? -15.143 2.006 25.417 1.00 91.31 218 LEU A O 1
ATOM 1609 N N . GLY A 1 219 ? -15.768 3.744 24.150 1.00 90.62 219 GLY A N 1
ATOM 1610 C CA . GLY A 1 219 ? -16.438 4.468 25.236 1.00 90.62 219 GLY A CA 1
ATOM 1611 C C . GLY A 1 219 ? -15.477 5.096 26.255 1.00 90.62 219 GLY A C 1
ATOM 1612 O O . GLY A 1 219 ? -15.879 5.407 27.375 1.00 90.62 219 GLY A O 1
ATOM 1613 N N . ILE A 1 220 ? -14.207 5.284 25.887 1.00 91.94 220 ILE A N 1
ATOM 1614 C CA . ILE A 1 220 ? -13.170 5.887 26.728 1.00 91.94 220 ILE A CA 1
ATOM 1615 C C . ILE A 1 220 ? -13.048 7.374 26.381 1.00 91.94 220 ILE A C 1
ATOM 1617 O O . ILE A 1 220 ? -12.877 7.741 25.218 1.00 91.94 220 ILE A O 1
ATOM 1621 N N . ASP A 1 221 ? -13.089 8.239 27.396 1.00 92.12 221 ASP A N 1
ATOM 1622 C CA . ASP A 1 221 ? -12.799 9.665 27.219 1.00 92.12 221 ASP A CA 1
ATOM 1623 C C . ASP A 1 221 ? -11.315 9.870 26.883 1.00 92.12 221 ASP A C 1
ATOM 1625 O O . ASP A 1 221 ? -10.444 9.773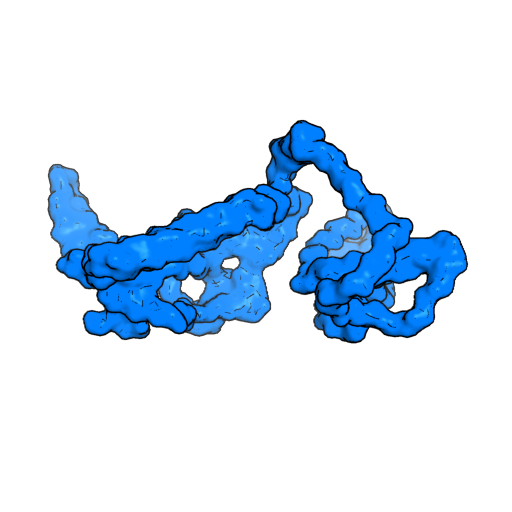 27.750 1.00 92.12 221 ASP A O 1
ATOM 1629 N N . SER A 1 222 ? -11.027 10.175 25.616 1.00 93.88 222 SER A N 1
ATOM 1630 C CA . SER A 1 222 ? -9.668 10.376 25.107 1.00 93.88 222 SER A CA 1
ATOM 1631 C C . SER A 1 222 ? -8.960 11.598 25.702 1.00 93.88 222 SER A C 1
ATOM 1633 O O . SER A 1 222 ? -7.741 11.701 25.584 1.00 93.88 222 SER A O 1
ATOM 1635 N N . ARG A 1 223 ? -9.697 12.524 26.331 1.00 92.62 223 ARG A N 1
ATOM 1636 C CA . ARG A 1 223 ? -9.147 13.730 26.975 1.00 92.62 223 ARG A CA 1
ATOM 1637 C C . ARG A 1 223 ? -8.775 13.501 28.433 1.00 92.62 223 ARG A C 1
ATOM 1639 O O . ARG A 1 223 ? -8.261 14.410 29.082 1.00 92.62 223 ARG A O 1
ATOM 1646 N N . LYS A 1 224 ? -9.038 12.305 28.959 1.00 92.88 224 LYS A N 1
ATOM 1647 C CA . LYS A 1 224 ? -8.726 11.977 30.342 1.00 92.88 224 LYS A CA 1
ATOM 1648 C C . LYS A 1 224 ? -7.227 12.100 30.598 1.00 92.88 224 LYS A C 1
ATOM 1650 O O . LYS A 1 224 ? -6.391 11.570 29.862 1.00 92.88 224 LYS A O 1
ATOM 1655 N N . GLU A 1 225 ? -6.914 12.773 31.694 1.00 91.75 225 GLU A N 1
ATOM 1656 C CA . GLU A 1 225 ? -5.566 12.924 32.214 1.00 91.75 225 GLU A CA 1
ATOM 1657 C C . GLU A 1 225 ? -5.395 12.051 33.460 1.00 91.75 225 GLU A C 1
ATOM 1659 O O . GLU A 1 225 ? -6.231 12.054 34.368 1.00 91.75 225 GLU A O 1
ATOM 1664 N N . TYR A 1 226 ? -4.306 11.290 33.503 1.00 89.69 226 TYR A N 1
ATOM 1665 C CA . TYR A 1 226 ? -3.924 10.491 34.658 1.00 89.69 226 TYR A CA 1
ATOM 1666 C C . TYR A 1 226 ? -2.759 11.143 35.388 1.00 89.69 226 TYR A C 1
ATOM 1668 O O . TYR A 1 226 ? -1.715 11.435 34.799 1.00 89.69 226 TYR A O 1
ATOM 1676 N N . GLN A 1 227 ? -2.920 11.306 36.699 1.00 92.12 227 GLN A N 1
ATOM 1677 C CA . GLN A 1 227 ? -1.835 11.722 37.574 1.00 92.12 227 GLN A CA 1
ATOM 1678 C C . GLN A 1 227 ? -0.891 10.545 37.812 1.00 92.12 227 GLN A C 1
ATOM 1680 O O . GLN A 1 227 ? -1.318 9.444 38.166 1.00 92.12 227 GLN A O 1
ATOM 1685 N N . THR A 1 228 ? 0.404 10.767 37.606 1.00 89.38 228 THR A N 1
ATOM 1686 C CA . THR A 1 228 ? 1.426 9.746 37.853 1.00 89.38 228 THR A CA 1
ATOM 1687 C C . THR A 1 228 ? 2.053 9.927 39.229 1.00 89.38 228 THR A C 1
ATOM 1689 O O . THR A 1 228 ? 2.034 11.010 39.812 1.00 89.38 228 THR A O 1
ATOM 1692 N N . ARG A 1 229 ? 2.696 8.869 39.737 1.00 89.62 229 ARG A N 1
ATOM 1693 C CA . ARG A 1 229 ? 3.439 8.913 41.010 1.00 89.62 229 ARG A CA 1
ATOM 1694 C C . ARG A 1 229 ? 4.623 9.888 40.990 1.00 89.62 229 ARG A C 1
ATOM 1696 O O . ARG A 1 229 ? 5.118 10.239 42.051 1.00 89.62 229 ARG A O 1
ATOM 1703 N N . THR A 1 230 ? 5.078 10.308 39.808 1.00 91.69 230 THR A N 1
ATOM 1704 C CA . THR A 1 230 ? 6.158 11.292 39.633 1.00 91.69 230 THR A CA 1
ATOM 1705 C C . THR A 1 230 ? 5.640 12.728 39.509 1.00 91.69 230 THR A C 1
ATOM 1707 O O . THR A 1 230 ? 6.436 13.637 39.298 1.00 91.69 230 THR A O 1
ATOM 1710 N N . GLY A 1 231 ? 4.322 12.947 39.615 1.00 89.12 231 GLY A N 1
ATOM 1711 C CA . GLY A 1 231 ? 3.698 14.268 39.503 1.00 89.12 231 GLY A CA 1
ATOM 1712 C C . GLY A 1 231 ? 3.585 14.796 38.070 1.00 89.12 231 GLY A C 1
ATOM 1713 O O . GLY A 1 231 ? 3.102 15.906 37.877 1.00 89.12 231 GLY A O 1
ATOM 1714 N N . ARG A 1 232 ? 4.008 14.024 37.055 1.00 88.56 232 ARG A N 1
ATOM 1715 C CA . ARG A 1 232 ? 3.843 14.392 35.642 1.00 88.56 232 ARG A CA 1
ATOM 1716 C C . ARG A 1 232 ? 2.529 13.823 35.109 1.00 88.56 232 ARG A C 1
ATOM 1718 O O . ARG A 1 232 ? 2.428 12.597 35.025 1.00 88.56 232 ARG A O 1
ATOM 1725 N N . PRO A 1 233 ? 1.560 14.645 34.697 1.00 88.31 233 PRO A N 1
ATOM 1726 C CA . PRO A 1 233 ? 0.331 14.119 34.133 1.00 88.31 233 PRO A CA 1
ATOM 1727 C C . PRO A 1 233 ? 0.559 13.454 32.771 1.00 88.31 233 PRO A C 1
ATOM 1729 O O . PRO A 1 233 ? 1.421 13.873 31.990 1.00 88.31 233 PRO A O 1
ATOM 1732 N N . ILE A 1 234 ? -0.208 12.400 32.492 1.00 91.44 234 ILE A N 1
ATOM 1733 C CA . ILE A 1 234 ? -0.238 11.718 31.195 1.00 91.44 234 ILE A CA 1
ATOM 1734 C C . ILE A 1 234 ? -1.656 11.811 30.642 1.00 91.44 234 ILE A C 1
ATOM 1736 O O . ILE A 1 234 ? -2.593 11.263 31.221 1.00 91.44 234 ILE A O 1
ATOM 1740 N N . MET A 1 235 ? -1.798 12.479 29.500 1.00 91.00 235 MET A N 1
ATOM 1741 C CA . MET A 1 235 ? -3.033 12.467 28.717 1.00 91.00 235 MET A CA 1
ATOM 1742 C C . MET A 1 235 ? -3.082 11.222 27.831 1.00 91.00 235 MET A C 1
ATOM 1744 O O . MET A 1 235 ? -2.055 10.840 27.263 1.00 91.00 235 MET A O 1
ATOM 1748 N N . ILE A 1 236 ? -4.267 10.620 27.688 1.00 92.25 236 ILE A N 1
ATOM 1749 C CA . ILE A 1 236 ? -4.477 9.491 26.767 1.00 92.25 236 ILE A CA 1
ATOM 1750 C C . ILE A 1 236 ? -4.193 9.925 25.319 1.00 92.25 236 ILE A C 1
ATOM 1752 O O . ILE A 1 236 ? -3.417 9.279 24.618 1.00 92.25 236 ILE A O 1
ATOM 1756 N N . VAL A 1 237 ? -4.797 11.034 24.885 1.00 94.44 237 VAL A N 1
ATOM 1757 C CA . VAL A 1 237 ? -4.531 11.694 23.601 1.00 94.44 237 VAL A CA 1
ATOM 1758 C C . VAL A 1 237 ? -4.235 13.162 23.877 1.00 94.44 237 VAL A C 1
ATOM 1760 O O . VAL A 1 237 ? -4.929 13.778 24.683 1.00 94.44 237 VAL A O 1
ATOM 1763 N N . ARG A 1 238 ? -3.209 13.738 23.233 1.00 89.69 238 ARG A N 1
ATOM 1764 C CA . ARG A 1 238 ? -2.832 15.134 23.498 1.00 89.69 238 ARG A CA 1
ATOM 1765 C C . ARG A 1 238 ? -3.742 16.117 22.774 1.00 89.69 238 ARG A C 1
ATOM 1767 O O . ARG A 1 238 ? -4.366 16.937 23.431 1.00 89.69 238 ARG A O 1
ATOM 1774 N N . ASN A 1 239 ? -3.804 16.037 21.444 1.00 89.56 239 ASN A N 1
ATOM 1775 C CA . ASN A 1 239 ? -4.393 17.082 20.599 1.00 89.56 239 ASN A CA 1
ATOM 1776 C C . ASN A 1 239 ? -5.298 16.527 19.479 1.00 89.56 239 ASN A C 1
ATOM 1778 O O . ASN A 1 239 ? -5.370 17.107 18.399 1.00 89.56 239 ASN A O 1
ATOM 1782 N N . GLY A 1 240 ? -5.984 15.410 19.725 1.00 93.06 240 GLY A N 1
ATOM 1783 C CA . GLY A 1 240 ? -6.816 14.727 18.730 1.00 93.06 240 GLY A CA 1
ATOM 1784 C C . GLY A 1 240 ? -8.306 15.004 18.879 1.00 93.06 240 GLY A C 1
ATOM 1785 O O . GLY A 1 240 ? -8.824 15.122 19.993 1.00 93.06 240 GLY A O 1
ATOM 1786 N N . THR A 1 241 ? -9.015 15.057 17.755 1.00 93.75 241 THR A N 1
ATOM 1787 C CA . THR A 1 241 ? -10.481 15.104 17.718 1.00 93.75 241 THR A CA 1
ATOM 1788 C C . THR A 1 241 ? -11.018 13.854 17.019 1.00 93.75 241 THR A C 1
ATOM 1790 O O . THR A 1 241 ? -10.530 13.527 15.940 1.00 93.75 241 THR A O 1
ATOM 1793 N N . PRO A 1 242 ? -12.027 13.159 17.585 1.00 94.38 242 PRO A N 1
ATOM 1794 C CA . PRO A 1 242 ? -12.656 12.036 16.900 1.00 94.38 242 PRO A CA 1
ATOM 1795 C C . PRO A 1 242 ? -13.173 12.428 15.510 1.00 94.38 242 PRO A C 1
ATOM 1797 O O . PRO A 1 242 ? -13.804 13.477 15.345 1.00 94.38 242 PRO A O 1
ATOM 1800 N N . LEU A 1 243 ? -12.912 11.570 14.527 1.00 94.44 243 LEU A N 1
ATOM 1801 C CA . LEU A 1 243 ? -13.338 11.734 13.142 1.00 94.44 243 LEU A CA 1
ATOM 1802 C C . LEU A 1 243 ? -14.846 11.509 13.049 1.00 94.44 243 LEU A C 1
ATOM 1804 O O . LEU A 1 243 ? -15.322 10.384 13.194 1.00 94.44 243 LEU A O 1
ATOM 1808 N N . LYS A 1 244 ? -15.599 12.584 12.816 1.00 92.06 244 LYS A N 1
ATOM 1809 C CA . LYS A 1 244 ? -17.072 12.569 12.801 1.00 92.06 244 LYS A CA 1
ATOM 1810 C C . LYS A 1 244 ? -17.641 11.672 11.703 1.00 92.06 244 LYS A C 1
ATOM 1812 O O . LYS A 1 244 ? -18.761 11.201 11.814 1.00 92.06 244 LYS A O 1
ATOM 1817 N N . GLU A 1 245 ? -16.867 11.448 10.651 1.00 90.38 245 GLU A N 1
ATOM 1818 C CA . GLU A 1 245 ? -17.193 10.561 9.541 1.00 90.38 245 GLU A CA 1
ATOM 1819 C C . GLU A 1 245 ? -17.217 9.087 9.968 1.00 90.38 245 GLU A C 1
ATOM 1821 O O . GLU A 1 245 ? -17.876 8.276 9.327 1.00 90.38 245 GLU A O 1
ATOM 1826 N N . LEU A 1 246 ? -16.490 8.729 11.033 1.00 90.31 246 LEU A N 1
ATOM 1827 C CA . LEU A 1 246 ? -16.318 7.343 11.474 1.00 90.31 246 LEU A CA 1
ATOM 1828 C C . LEU A 1 246 ? -17.121 6.988 12.725 1.00 90.31 246 LEU A C 1
ATOM 1830 O O . LEU A 1 246 ? -17.336 5.803 12.971 1.00 90.31 246 LEU A O 1
ATOM 1834 N N . VAL A 1 247 ? -17.539 7.971 13.523 1.00 83.31 247 VAL A N 1
ATOM 1835 C CA . VAL A 1 247 ? -18.245 7.749 14.793 1.00 83.31 247 VAL A CA 1
ATOM 1836 C C . VAL A 1 247 ? -19.490 8.627 14.889 1.00 83.31 247 VAL A C 1
ATOM 1838 O O . VAL A 1 247 ? -19.439 9.812 14.563 1.00 83.31 247 VAL A O 1
ATOM 1841 N N . ALA A 1 248 ? -20.592 8.037 15.361 1.00 61.34 248 ALA A N 1
ATOM 1842 C CA . ALA A 1 248 ? -21.838 8.742 15.668 1.00 61.34 248 ALA A CA 1
ATOM 1843 C C . ALA A 1 248 ? -21.824 9.428 17.054 1.00 61.34 248 ALA A C 1
ATOM 1845 O O . ALA A 1 248 ? -21.115 8.975 17.996 1.00 61.34 248 ALA A O 1
#

Mean predicted aligned error: 12.24 Å

Nearest PDB structures (foldseek):
  2ex2-assembly1_A  TM=5.950E-01  e=4.615E-01  Escherichia coli
  8apo-assembly1_Au  TM=2.533E-01  e=1.778E+00  Polytomella magna